Protein AF-V4PEX3-F1 (afdb_monomer_lite)

Radius of gyration: 16.61 Å; chains: 1; bounding box: 40×33×47 Å

pLDDT: mean 92.43, std 9.51, range [4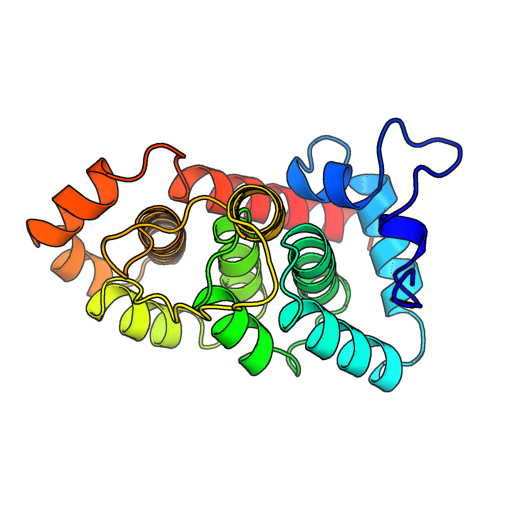1.88, 98.81]

Foldseek 3Di:
DPDDLPPLPQQQDQDPPHPDRLLVCLQVLPNNLVSLVSLLVRLPPDVVSLLVSLLVQLVDQAQSSPSSSLLSCLLNLNLVNLVSLLVSLLAQHPVNLSSLLSCLRRPPCSLVSLVVCLVVQSFHDPPPPVPDDPVRNCNGRNDDDPVRHDLLNSLSSLLSCVVVVPVCSVVSVVDPVSVVSVVPNPPNSNVSNVVSSVSSVVSSVVSD

Secondary structure (DSSP, 8-state):
-----TTSGGGTS--TT-SS-HHHHHHH-TTTHHHHHHHHHHHTS-HHHHHHHHHHHHTSS-HHHHHHHHHHHHHHT-GGGHHHHHHHHTS--TTHHHHHHHHHHH-TTHHHHHHHHHHTT-B------TTS-HHHHHHHH----TTSB-HHHHHHHHHHHHHTT-TTHHHHHT-HHHHHHHHH-TT-HHHHHHHHHHHHHHHHHHT-

Structure (mmCIF, N/CA/C/O backbone):
data_AF-V4PEX3-F1
#
_entry.id   AF-V4PEX3-F1
#
loop_
_atom_site.group_PDB
_atom_site.id
_atom_site.type_symbol
_atom_site.label_atom_id
_atom_site.label_alt_id
_atom_site.label_comp_id
_atom_site.label_asym_id
_atom_site.label_entity_id
_atom_site.label_seq_id
_atom_site.pdbx_PDB_ins_code
_atom_site.Cartn_x
_atom_site.Cartn_y
_atom_site.Cartn_z
_atom_site.occupancy
_atom_site.B_iso_or_equiv
_atom_site.auth_seq_id
_atom_site.auth_comp_id
_atom_site.auth_asym_id
_atom_site.auth_atom_id
_atom_site.pdbx_PDB_model_num
ATOM 1 N N . MET A 1 1 ? -2.338 13.168 -23.248 1.00 41.88 1 MET A N 1
ATOM 2 C CA . MET A 1 1 ? -0.864 13.085 -23.244 1.00 41.88 1 MET A CA 1
ATOM 3 C C . MET A 1 1 ? -0.507 11.925 -22.341 1.00 41.88 1 MET A C 1
ATOM 5 O O . MET A 1 1 ? -1.100 11.848 -21.274 1.00 41.88 1 MET A O 1
ATOM 9 N N . ALA A 1 2 ? 0.332 10.990 -22.787 1.00 54.62 2 ALA A N 1
ATOM 10 C CA . ALA A 1 2 ? 0.896 10.000 -21.873 1.00 54.62 2 ALA A CA 1
ATOM 11 C C . ALA A 1 2 ? 1.802 10.769 -20.904 1.00 54.62 2 ALA A C 1
ATOM 13 O O . ALA A 1 2 ? 2.692 11.486 -21.358 1.00 54.62 2 ALA A O 1
ATOM 14 N N . GLU A 1 3 ? 1.492 10.738 -19.611 1.00 74.88 3 GLU A N 1
ATOM 15 C CA . GLU A 1 3 ? 2.372 11.323 -18.601 1.00 74.88 3 GLU A CA 1
ATOM 16 C C . GLU A 1 3 ? 3.676 10.521 -18.565 1.00 74.88 3 GLU A C 1
ATOM 18 O O . GLU A 1 3 ? 3.656 9.289 -18.610 1.00 74.88 3 GLU A O 1
ATOM 23 N N . ASP A 1 4 ? 4.806 11.225 -18.538 1.00 85.31 4 ASP A N 1
ATOM 24 C CA . ASP A 1 4 ? 6.123 10.604 -18.470 1.00 85.31 4 ASP A CA 1
ATOM 25 C C . ASP A 1 4 ? 6.442 10.232 -17.017 1.00 85.31 4 ASP A C 1
ATOM 27 O O . ASP A 1 4 ? 6.862 11.066 -16.212 1.00 85.31 4 ASP A O 1
ATOM 31 N N . PHE A 1 5 ? 6.220 8.959 -16.687 1.00 90.25 5 PHE A N 1
ATOM 32 C CA . PHE A 1 5 ? 6.578 8.379 -15.393 1.00 90.25 5 PHE A CA 1
ATOM 33 C C . PHE A 1 5 ? 7.985 7.773 -15.382 1.00 90.25 5 PHE A C 1
ATOM 35 O O . PHE A 1 5 ? 8.254 6.912 -14.547 1.00 90.25 5 PHE A O 1
ATOM 42 N N . SER A 1 6 ? 8.888 8.151 -16.296 1.00 92.50 6 SER A N 1
ATOM 43 C CA . SER A 1 6 ? 10.282 7.688 -16.273 1.00 92.50 6 SER A CA 1
ATOM 44 C C . SER A 1 6 ? 10.907 7.894 -14.882 1.00 92.50 6 SER A C 1
ATOM 46 O O . SER A 1 6 ? 10.793 8.993 -14.336 1.00 92.50 6 SER A O 1
ATOM 48 N N . PRO A 1 7 ? 11.547 6.868 -14.279 1.00 95.69 7 PRO A N 1
ATOM 49 C CA . PRO A 1 7 ? 12.011 5.617 -14.901 1.00 95.69 7 PRO A CA 1
ATOM 50 C C . PRO A 1 7 ? 11.011 4.438 -14.886 1.00 95.69 7 PRO A C 1
ATOM 52 O O . PRO A 1 7 ? 11.372 3.321 -15.248 1.00 95.69 7 PRO A O 1
ATOM 55 N N . PHE A 1 8 ? 9.760 4.643 -14.476 1.00 96.94 8 PHE A N 1
ATOM 56 C CA . PHE A 1 8 ? 8.753 3.592 -14.274 1.00 96.94 8 PHE A CA 1
ATOM 57 C C . PHE A 1 8 ? 7.880 3.271 -15.499 1.00 96.94 8 PHE A C 1
ATOM 59 O O . PHE A 1 8 ? 6.986 2.432 -15.388 1.00 96.94 8 PHE A O 1
ATOM 66 N N . GLY A 1 9 ? 8.114 3.905 -16.656 1.00 94.06 9 GLY A N 1
ATOM 67 C CA . GLY A 1 9 ? 7.284 3.754 -17.866 1.00 94.06 9 GLY A CA 1
ATOM 68 C C . GLY A 1 9 ? 7.006 2.293 -18.254 1.00 94.06 9 GLY A C 1
ATOM 69 O O . GLY A 1 9 ? 5.854 1.909 -18.447 1.00 94.06 9 GLY A O 1
ATOM 70 N N . ASP A 1 10 ? 8.043 1.455 -18.208 1.00 93.00 10 ASP A N 1
ATOM 71 C CA . ASP A 1 10 ? 8.024 0.010 -18.487 1.00 93.00 10 ASP A CA 1
ATOM 72 C C . ASP A 1 10 ? 6.989 -0.800 -17.673 1.00 93.00 10 ASP A C 1
ATOM 74 O O . ASP A 1 10 ? 6.646 -1.929 -18.030 1.00 93.00 10 ASP A O 1
ATOM 78 N N . LEU A 1 11 ? 6.508 -0.277 -16.540 1.00 95.38 11 LEU A N 1
ATOM 79 C CA . LEU A 1 11 ? 5.505 -0.945 -15.700 1.00 95.38 11 LEU A CA 1
ATOM 80 C C . LEU A 1 11 ? 4.072 -0.700 -16.180 1.00 95.38 11 LEU A C 1
ATOM 82 O O . LEU A 1 11 ? 3.162 -1.428 -15.781 1.00 95.38 11 LEU A O 1
ATOM 86 N N . PHE A 1 12 ? 3.864 0.291 -17.044 1.00 94.81 12 PHE A N 1
ATOM 87 C CA . PHE A 1 12 ? 2.559 0.618 -17.617 1.00 94.81 12 PHE A CA 1
ATOM 88 C C . PHE A 1 12 ? 2.318 -0.045 -18.974 1.00 94.81 12 PHE A C 1
ATOM 90 O O . PHE A 1 12 ? 1.185 -0.057 -19.458 1.00 94.81 12 PHE A O 1
ATOM 97 N N . GLU A 1 13 ? 3.353 -0.653 -19.546 1.00 90.94 13 GLU A N 1
ATOM 98 C CA . GLU A 1 13 ? 3.321 -1.312 -20.845 1.00 90.94 13 GLU A CA 1
ATOM 99 C C . GLU A 1 13 ? 3.350 -2.840 -20.715 1.00 90.94 13 GLU A C 1
ATOM 101 O O . GLU A 1 13 ? 3.842 -3.406 -19.734 1.00 90.94 13 GLU A O 1
ATOM 106 N N . THR A 1 14 ? 2.819 -3.523 -21.734 1.00 89.25 14 THR A N 1
ATOM 107 C CA . THR A 1 14 ? 2.993 -4.975 -21.885 1.00 89.25 14 THR A CA 1
ATOM 108 C C . THR A 1 14 ? 4.300 -5.219 -22.628 1.00 89.25 14 THR A C 1
ATOM 110 O O . THR A 1 14 ? 4.371 -5.038 -23.842 1.00 89.25 14 THR A O 1
ATOM 113 N N . LEU A 1 15 ? 5.344 -5.590 -21.891 1.00 85.69 15 LEU A N 1
ATOM 114 C CA . LEU A 1 15 ? 6.665 -5.859 -22.457 1.00 85.69 15 LEU A CA 1
ATOM 115 C C . LEU A 1 15 ? 6.762 -7.289 -23.016 1.00 85.69 15 LEU A C 1
ATOM 117 O O . LEU A 1 15 ? 6.048 -8.178 -22.541 1.00 85.69 15 LEU A O 1
ATOM 121 N N . PRO A 1 16 ? 7.676 -7.557 -23.971 1.00 85.12 16 PRO A N 1
ATOM 122 C CA . PRO A 1 16 ? 7.975 -8.918 -24.403 1.00 85.12 16 PRO A CA 1
ATOM 123 C C . PRO A 1 16 ? 8.284 -9.831 -23.209 1.00 85.12 16 PRO A C 1
ATOM 125 O O . PRO A 1 16 ? 9.147 -9.523 -22.389 1.00 85.12 16 PRO A O 1
ATOM 128 N N . GLY A 1 17 ? 7.570 -10.954 -23.115 1.00 82.50 17 GLY A N 1
ATOM 129 C CA . GLY A 1 17 ? 7.703 -11.908 -22.010 1.00 82.50 17 GLY A CA 1
ATOM 130 C C . GLY A 1 17 ? 6.749 -11.683 -20.832 1.00 82.50 17 GLY A C 1
ATOM 131 O O . GLY A 1 17 ? 6.748 -12.511 -19.926 1.00 82.50 17 GLY A O 1
ATOM 132 N N . ARG A 1 18 ? 5.913 -10.635 -20.851 1.00 84.81 18 ARG A N 1
ATOM 133 C CA . ARG A 1 18 ? 4.807 -10.459 -19.897 1.00 84.81 18 ARG A CA 1
ATOM 134 C C . ARG A 1 18 ? 3.460 -10.767 -20.538 1.00 84.81 18 ARG A C 1
ATOM 136 O O . ARG A 1 18 ? 3.210 -10.384 -21.679 1.00 84.81 18 ARG A O 1
ATOM 143 N N . ALA A 1 19 ? 2.574 -11.413 -19.784 1.00 88.44 19 ALA A N 1
ATOM 144 C CA . ALA A 1 19 ? 1.190 -11.635 -20.209 1.00 88.44 19 ALA A CA 1
ATOM 145 C C . ALA A 1 19 ? 0.317 -10.379 -20.034 1.00 88.44 19 ALA A C 1
ATOM 147 O O . ALA A 1 19 ? -0.673 -10.206 -20.743 1.00 88.44 19 ALA A O 1
ATOM 148 N N . VAL A 1 20 ? 0.683 -9.505 -19.092 1.00 92.69 20 VAL A N 1
ATOM 149 C CA . VAL A 1 20 ? -0.051 -8.290 -18.725 1.00 92.69 20 VAL A CA 1
ATOM 150 C C . VAL A 1 20 ? 0.918 -7.128 -18.463 1.00 92.69 20 VAL A C 1
ATOM 152 O O . VAL A 1 20 ? 2.114 -7.352 -18.273 1.00 92.69 20 VAL A O 1
ATOM 155 N N . PRO A 1 21 ? 0.448 -5.868 -18.431 1.00 94.25 21 PRO A N 1
ATOM 156 C CA . PRO A 1 21 ? 1.259 -4.758 -17.945 1.00 94.25 21 PRO A CA 1
ATOM 157 C C . PRO A 1 21 ? 1.808 -4.997 -16.535 1.00 94.25 21 PRO A C 1
ATOM 159 O O . PRO A 1 21 ? 1.123 -5.568 -15.685 1.00 94.25 21 PRO A O 1
ATOM 162 N N . GLY A 1 22 ? 3.007 -4.480 -16.254 1.00 94.94 22 GLY A N 1
ATOM 163 C CA . GLY A 1 22 ? 3.694 -4.702 -14.975 1.00 94.94 22 GLY A CA 1
ATOM 164 C C . GLY A 1 22 ? 2.877 -4.291 -13.743 1.00 94.94 22 GLY A C 1
ATOM 165 O O . GLY A 1 22 ? 2.914 -4.978 -12.730 1.00 94.94 22 GLY A O 1
ATOM 166 N N . TYR A 1 23 ? 2.074 -3.226 -13.818 1.00 95.75 23 TYR A N 1
ATOM 167 C CA . TYR A 1 23 ? 1.208 -2.824 -12.702 1.00 95.75 23 TYR A CA 1
ATOM 168 C C . TYR A 1 23 ? 0.116 -3.856 -12.360 1.00 95.75 23 TYR A C 1
ATOM 170 O O . TYR A 1 23 ? -0.362 -3.859 -11.230 1.00 95.75 23 TYR A O 1
ATOM 178 N N . LEU A 1 24 ? -0.302 -4.713 -13.303 1.00 95.44 24 LEU A N 1
ATOM 179 C CA . LEU A 1 24 ? -1.244 -5.804 -13.022 1.00 95.44 24 LEU A CA 1
ATOM 180 C C . LEU A 1 24 ? -0.543 -6.995 -12.367 1.00 95.44 24 LEU A C 1
ATOM 182 O O . LEU A 1 24 ? -1.120 -7.593 -11.462 1.00 95.44 24 LEU A O 1
ATOM 186 N N . GLU A 1 25 ? 0.707 -7.279 -12.745 1.00 94.94 25 GLU A N 1
ATOM 187 C CA . GLU A 1 25 ? 1.547 -8.236 -12.009 1.00 94.94 25 GLU A CA 1
ATOM 188 C C . GLU A 1 25 ? 1.737 -7.759 -10.557 1.00 94.94 25 GLU A C 1
ATOM 190 O O . GLU A 1 25 ? 1.605 -8.536 -9.619 1.00 94.94 25 GLU A O 1
ATOM 195 N N . LEU A 1 26 ? 1.953 -6.453 -10.342 1.00 96.19 26 LEU A N 1
ATOM 196 C CA . LEU A 1 26 ? 2.050 -5.862 -8.998 1.00 96.19 26 LEU A CA 1
ATOM 197 C C . LEU A 1 26 ? 0.732 -5.872 -8.217 1.00 96.19 26 LEU A C 1
ATOM 199 O O . LEU A 1 26 ? 0.757 -5.778 -6.992 1.00 96.19 26 LEU A O 1
ATOM 203 N N . LEU A 1 27 ? -0.415 -5.940 -8.896 1.00 96.12 27 LEU A N 1
ATOM 204 C CA . LEU A 1 27 ? -1.717 -5.955 -8.231 1.00 96.12 27 LEU A CA 1
ATOM 205 C C . LEU A 1 27 ? -1.982 -7.307 -7.563 1.00 96.12 27 LEU A C 1
ATOM 207 O O . LEU A 1 27 ? -2.472 -7.326 -6.437 1.00 96.12 27 LEU A O 1
ATOM 211 N N . ASN A 1 28 ? -1.655 -8.398 -8.262 1.00 88.12 28 ASN A N 1
ATOM 212 C CA . ASN A 1 28 ? -1.985 -9.763 -7.849 1.00 88.12 28 ASN A CA 1
ATOM 213 C C . ASN A 1 28 ? -0.778 -10.594 -7.386 1.00 88.12 28 ASN A C 1
ATOM 215 O O . ASN A 1 28 ? -1.007 -11.673 -6.867 1.00 88.12 28 ASN A O 1
ATOM 219 N N . LEU A 1 29 ? 0.457 -10.109 -7.582 1.00 87.69 29 LEU A N 1
ATOM 220 C CA . LEU A 1 29 ? 1.772 -10.602 -7.124 1.00 87.69 29 LEU A CA 1
ATOM 221 C C . LEU A 1 29 ? 2.147 -12.087 -7.304 1.00 87.69 29 LEU A C 1
ATOM 223 O O . LEU A 1 29 ? 3.343 -12.381 -7.290 1.00 87.69 29 LEU A O 1
ATOM 227 N N . HIS A 1 30 ? 1.224 -12.996 -7.609 1.00 76.75 30 HIS A N 1
ATOM 228 C CA . HIS A 1 30 ? 1.492 -14.419 -7.818 1.00 76.75 30 HIS A CA 1
ATOM 229 C C . HIS A 1 30 ? 2.545 -14.703 -8.912 1.00 76.75 30 HIS A C 1
ATOM 231 O O . HIS A 1 30 ? 3.241 -15.715 -8.843 1.00 76.75 30 HIS A O 1
ATOM 237 N N . ASP A 1 31 ? 2.715 -13.806 -9.892 1.00 80.19 31 ASP A N 1
ATOM 238 C CA . ASP A 1 31 ? 3.780 -13.837 -10.909 1.00 80.19 31 ASP A CA 1
ATOM 239 C C . ASP A 1 31 ? 4.629 -12.546 -10.955 1.00 80.19 31 ASP A C 1
ATOM 241 O O . ASP A 1 31 ? 5.384 -12.313 -11.900 1.00 80.19 31 ASP A O 1
ATOM 245 N N . GLY A 1 32 ? 4.589 -11.734 -9.891 1.00 88.81 32 GLY A N 1
ATOM 246 C CA . GLY A 1 32 ? 5.116 -10.362 -9.835 1.00 88.81 32 GLY A CA 1
ATOM 247 C C . GLY A 1 32 ? 6.631 -10.186 -9.987 1.00 88.81 32 GLY A C 1
ATOM 248 O O . GLY A 1 32 ? 7.141 -9.068 -9.874 1.00 88.81 32 GLY A O 1
ATOM 249 N N . ARG A 1 33 ? 7.390 -11.261 -10.229 1.00 92.56 33 ARG A N 1
ATOM 250 C CA . ARG A 1 33 ? 8.860 -11.240 -10.267 1.00 92.56 33 ARG A CA 1
ATOM 251 C C . ARG A 1 33 ? 9.396 -10.295 -11.339 1.00 92.56 33 ARG A C 1
ATOM 253 O O . ARG A 1 33 ? 10.319 -9.528 -11.063 1.00 92.56 33 ARG A O 1
ATOM 260 N N . SER A 1 34 ? 8.843 -10.334 -12.550 1.00 93.19 34 SER A N 1
ATOM 261 C CA . SER A 1 34 ? 9.269 -9.456 -13.645 1.00 93.19 34 SER A CA 1
ATOM 262 C C . SER A 1 34 ? 9.012 -7.990 -13.327 1.00 93.19 34 SER A C 1
ATOM 264 O O . SER A 1 34 ? 9.882 -7.157 -13.587 1.00 93.19 34 SER A O 1
ATOM 266 N N . ALA A 1 35 ? 7.852 -7.647 -12.767 1.00 95.12 35 ALA A N 1
ATOM 267 C CA . ALA A 1 35 ? 7.564 -6.283 -12.344 1.00 95.12 35 ALA A CA 1
ATOM 268 C C . ALA A 1 35 ? 8.490 -5.808 -11.213 1.00 95.12 35 ALA A C 1
ATOM 270 O O . ALA A 1 35 ? 9.010 -4.694 -11.286 1.00 95.12 35 ALA A O 1
ATOM 271 N N . VAL A 1 36 ? 8.789 -6.654 -10.221 1.00 95.94 36 VAL A N 1
ATOM 272 C CA . VAL A 1 36 ? 9.743 -6.322 -9.145 1.00 95.94 36 VAL A CA 1
ATOM 273 C C . VAL A 1 36 ? 11.158 -6.089 -9.689 1.00 95.94 36 VAL A C 1
ATOM 275 O O . VAL A 1 36 ? 11.830 -5.152 -9.261 1.00 95.94 36 VAL A O 1
ATOM 278 N N . LEU A 1 37 ? 11.610 -6.867 -10.677 1.00 95.50 37 LEU A N 1
ATOM 279 C CA . LEU A 1 37 ? 12.895 -6.621 -11.346 1.00 95.50 37 LEU A CA 1
ATOM 280 C C . LEU A 1 37 ? 12.907 -5.287 -12.113 1.00 95.50 37 LEU A C 1
ATOM 282 O O . LEU A 1 37 ? 13.895 -4.554 -12.042 1.00 95.50 37 LEU A O 1
ATOM 286 N N . SER A 1 38 ? 11.811 -4.929 -12.793 1.00 95.62 38 SER A N 1
ATOM 287 C CA . SER A 1 38 ? 11.672 -3.603 -13.414 1.00 95.62 38 SER A CA 1
ATOM 288 C C . SER A 1 38 ? 11.692 -2.478 -12.381 1.00 95.62 38 SER A C 1
ATOM 290 O O . SER A 1 38 ? 12.373 -1.480 -12.604 1.00 95.62 38 SER A O 1
ATOM 292 N N . LEU A 1 39 ? 11.017 -2.645 -11.238 1.00 96.94 39 LEU A N 1
ATOM 293 C CA . LEU A 1 39 ? 11.076 -1.687 -10.131 1.00 96.94 39 LEU A CA 1
ATOM 294 C C . LEU A 1 39 ? 12.505 -1.519 -9.617 1.00 96.94 39 LEU A C 1
ATOM 296 O O . LEU A 1 39 ? 12.950 -0.394 -9.442 1.00 96.94 39 LEU A O 1
ATOM 300 N N . ARG A 1 40 ? 13.259 -2.610 -9.431 1.00 96.44 40 ARG A N 1
ATOM 301 C CA . ARG A 1 40 ? 14.668 -2.543 -9.007 1.00 96.44 40 ARG A CA 1
ATOM 302 C C . ARG A 1 40 ? 15.524 -1.766 -9.994 1.00 96.44 40 ARG A C 1
ATOM 304 O O . ARG A 1 40 ? 16.281 -0.895 -9.581 1.00 96.44 40 ARG A O 1
ATOM 311 N N . LYS A 1 41 ? 15.381 -2.058 -11.289 1.00 96.62 41 LYS A N 1
ATOM 312 C CA . LYS A 1 41 ? 16.088 -1.334 -12.353 1.00 96.62 41 LYS A CA 1
ATOM 313 C C . LYS A 1 41 ? 15.745 0.158 -12.325 1.00 96.62 41 LYS A C 1
ATOM 315 O O . LYS A 1 41 ? 16.650 0.980 -12.406 1.00 96.62 41 LYS A O 1
ATOM 320 N N . ALA A 1 42 ? 14.465 0.496 -12.174 1.00 96.88 42 ALA A N 1
ATOM 321 C CA . ALA A 1 42 ? 14.004 1.876 -12.069 1.00 96.88 42 ALA A CA 1
ATOM 322 C C . ALA A 1 42 ? 14.552 2.568 -10.807 1.00 96.88 42 ALA A C 1
ATOM 324 O O . ALA A 1 42 ? 15.064 3.676 -10.885 1.00 96.88 42 ALA A O 1
ATOM 325 N N . CYS A 1 43 ? 14.533 1.901 -9.652 1.00 96.94 43 CYS A N 1
ATOM 326 C CA . CYS A 1 43 ? 15.056 2.439 -8.395 1.00 96.94 43 CYS A CA 1
ATOM 327 C C . CYS A 1 43 ? 16.592 2.536 -8.349 1.00 96.94 43 CYS A C 1
ATOM 329 O O . CYS A 1 43 ? 17.115 3.235 -7.487 1.00 96.94 43 CYS A O 1
ATOM 331 N N . ALA A 1 44 ? 17.312 1.855 -9.246 1.00 96.06 44 ALA A N 1
ATOM 332 C CA . ALA A 1 44 ? 18.770 1.926 -9.356 1.00 96.06 44 ALA A CA 1
ATOM 333 C C . ALA A 1 44 ? 19.271 3.162 -10.127 1.00 96.06 44 ALA A C 1
ATOM 335 O O . ALA A 1 44 ? 20.482 3.354 -10.246 1.00 96.06 44 ALA A O 1
ATOM 336 N N . THR A 1 45 ? 18.371 3.988 -10.674 1.00 94.81 45 THR A N 1
ATOM 337 C CA . THR A 1 45 ? 18.741 5.279 -11.270 1.00 94.81 45 THR A CA 1
ATOM 338 C C . THR A 1 45 ? 19.044 6.325 -10.187 1.00 94.81 45 THR A C 1
ATOM 340 O O . THR A 1 45 ? 19.212 6.003 -9.013 1.00 94.81 45 THR A O 1
ATOM 343 N N . ASP A 1 46 ? 19.104 7.604 -10.563 1.00 96.44 46 ASP A N 1
ATOM 344 C CA . ASP A 1 46 ? 19.297 8.693 -9.607 1.00 96.44 46 ASP A CA 1
ATOM 345 C C . ASP A 1 46 ? 18.182 8.726 -8.542 1.00 96.44 46 ASP A C 1
ATOM 347 O O . ASP A 1 46 ? 16.992 8.773 -8.866 1.00 96.44 46 ASP A O 1
ATOM 351 N N . ARG A 1 47 ? 18.572 8.706 -7.259 1.00 96.69 47 ARG A N 1
ATOM 352 C CA . ARG A 1 47 ? 17.625 8.639 -6.135 1.00 96.69 47 ARG A CA 1
ATOM 353 C C . ARG A 1 47 ? 16.709 9.859 -6.079 1.00 96.69 47 ARG A C 1
ATOM 355 O O . ARG A 1 47 ? 15.530 9.708 -5.773 1.00 96.69 47 ARG A O 1
ATOM 362 N N . GLN A 1 48 ? 17.221 11.052 -6.377 1.00 96.88 48 GLN A N 1
ATOM 363 C CA . GLN A 1 48 ? 16.421 12.273 -6.323 1.00 96.88 48 GLN A CA 1
ATOM 364 C C . GLN A 1 48 ? 15.349 12.268 -7.417 1.00 96.88 48 GLN A C 1
ATOM 366 O O . GLN A 1 48 ? 14.200 12.626 -7.149 1.00 96.88 48 GLN A O 1
ATOM 371 N N . VAL A 1 49 ? 15.699 11.807 -8.622 1.00 96.25 49 VAL A N 1
ATOM 372 C CA . VAL A 1 49 ? 14.744 11.605 -9.723 1.00 96.25 49 VAL A CA 1
ATOM 373 C C . VAL A 1 49 ? 13.672 10.586 -9.331 1.00 96.25 49 VAL A C 1
ATOM 375 O O . VAL A 1 49 ? 12.481 10.870 -9.460 1.00 96.25 49 VAL A O 1
ATOM 378 N N . VAL A 1 50 ? 14.078 9.432 -8.794 1.00 97.75 50 VAL A N 1
ATOM 379 C CA . VAL A 1 50 ? 13.164 8.363 -8.357 1.00 97.75 50 VAL A CA 1
ATOM 380 C C . VAL A 1 50 ? 12.182 8.869 -7.302 1.00 97.75 50 VAL A C 1
ATOM 382 O O . VAL A 1 50 ? 10.973 8.725 -7.475 1.00 97.75 50 VAL A O 1
ATOM 385 N N . SER A 1 51 ? 12.674 9.503 -6.237 1.00 97.75 51 SER A N 1
ATOM 386 C CA . SER A 1 51 ? 11.826 9.999 -5.150 1.00 97.75 51 SER A CA 1
ATOM 387 C C . SER A 1 51 ? 10.901 11.122 -5.622 1.00 97.75 51 SER A C 1
ATOM 389 O O . SER A 1 51 ? 9.726 11.138 -5.266 1.00 97.75 51 SER A O 1
ATOM 391 N N . SER A 1 52 ? 11.377 12.028 -6.484 1.00 97.06 52 SER A N 1
ATOM 392 C CA . SER A 1 52 ? 10.523 13.051 -7.106 1.00 97.06 52 SER A CA 1
ATOM 393 C C . SER A 1 52 ? 9.360 12.430 -7.886 1.00 97.06 52 SER A C 1
ATOM 395 O O . SER A 1 52 ? 8.223 12.888 -7.767 1.00 97.06 52 SER A O 1
ATOM 397 N N . GLN A 1 53 ? 9.625 11.375 -8.657 1.00 97.56 53 GLN A N 1
ATOM 398 C CA . GLN A 1 53 ? 8.594 10.700 -9.442 1.00 97.56 53 GLN A CA 1
ATOM 399 C C . GLN A 1 53 ? 7.622 9.905 -8.577 1.00 97.56 53 GLN A C 1
ATOM 401 O O . GLN A 1 53 ? 6.414 9.989 -8.779 1.00 97.56 53 GLN A O 1
ATOM 406 N N . VAL A 1 54 ? 8.111 9.201 -7.555 1.00 98.38 54 VAL A N 1
ATOM 407 C CA . VAL A 1 54 ? 7.250 8.478 -6.607 1.00 98.38 54 VAL A CA 1
ATOM 408 C C . VAL A 1 54 ? 6.274 9.428 -5.909 1.00 98.38 54 VAL A C 1
ATOM 410 O O . VAL A 1 54 ? 5.084 9.119 -5.845 1.00 98.38 54 VAL A O 1
ATOM 413 N N . ARG A 1 55 ? 6.720 10.616 -5.476 1.00 98.38 55 ARG A N 1
ATOM 414 C CA . ARG A 1 55 ? 5.831 11.645 -4.902 1.00 98.38 55 ARG A CA 1
ATOM 415 C C . ARG A 1 55 ? 4.747 12.091 -5.882 1.00 98.38 55 ARG A C 1
ATOM 417 O O . ARG A 1 55 ? 3.568 12.115 -5.527 1.00 98.38 55 ARG A O 1
ATOM 424 N N . ALA A 1 56 ? 5.127 12.397 -7.124 1.00 97.00 56 ALA A N 1
ATOM 425 C CA . ALA A 1 56 ? 4.178 12.790 -8.166 1.00 97.00 56 ALA A CA 1
ATOM 426 C C . ALA A 1 56 ? 3.141 11.684 -8.433 1.00 97.00 56 ALA A C 1
ATOM 428 O O . ALA A 1 56 ? 1.937 11.941 -8.491 1.00 97.00 56 ALA A O 1
ATOM 429 N N . MET A 1 57 ? 3.600 10.435 -8.513 1.00 97.62 57 MET A N 1
ATOM 430 C CA . MET A 1 57 ? 2.763 9.264 -8.750 1.00 97.62 57 MET A CA 1
ATOM 431 C C . MET A 1 57 ? 1.804 8.958 -7.588 1.00 97.62 57 MET A C 1
ATOM 433 O O . MET A 1 57 ? 0.658 8.577 -7.831 1.00 97.62 57 MET A O 1
ATOM 437 N N . LEU A 1 58 ? 2.218 9.160 -6.332 1.00 97.88 58 LEU A N 1
ATOM 438 C CA . LEU A 1 58 ? 1.340 9.037 -5.158 1.00 97.88 58 LEU A CA 1
ATOM 439 C C . LEU A 1 58 ? 0.237 10.107 -5.149 1.00 97.88 58 LEU A C 1
ATOM 441 O O . LEU A 1 58 ? -0.899 9.826 -4.758 1.00 97.88 58 LEU A O 1
ATOM 445 N N . GLY A 1 59 ? 0.539 11.308 -5.650 1.00 95.06 59 GLY A N 1
ATOM 446 C CA . GLY A 1 59 ? -0.436 12.384 -5.844 1.00 95.06 59 GLY A CA 1
ATOM 447 C C . GLY A 1 59 ? -1.405 12.164 -7.014 1.00 95.06 59 GLY A C 1
ATOM 448 O O . GLY A 1 59 ? -2.407 12.873 -7.121 1.00 95.06 59 GLY A O 1
ATOM 449 N N . HIS A 1 60 ? -1.146 11.186 -7.884 1.00 94.19 60 HIS A N 1
ATOM 450 C CA . HIS A 1 60 ? -1.911 10.983 -9.110 1.00 94.19 60 HIS A CA 1
ATOM 451 C C . HIS A 1 60 ? -3.289 10.332 -8.862 1.00 94.19 60 HIS A C 1
ATOM 453 O O . HIS A 1 60 ? -3.465 9.469 -8.004 1.00 94.19 60 HIS A O 1
ATOM 459 N N . VAL A 1 61 ? -4.309 10.704 -9.644 1.00 90.94 61 VAL A N 1
ATOM 460 C CA . VAL A 1 61 ? -5.696 10.232 -9.432 1.00 90.94 61 VAL A CA 1
ATOM 461 C C . VAL A 1 61 ? -5.896 8.741 -9.747 1.00 90.94 61 VAL A C 1
ATOM 463 O O . VAL A 1 61 ? -6.737 8.084 -9.141 1.00 90.94 61 VAL A O 1
ATOM 466 N N . ASN A 1 62 ? -5.122 8.198 -10.688 1.00 92.00 62 ASN A N 1
ATOM 467 C CA . ASN A 1 62 ? -5.213 6.809 -11.145 1.00 92.00 62 ASN A CA 1
ATOM 468 C C . ASN A 1 62 ? -4.517 5.845 -10.174 1.00 92.00 62 ASN A C 1
ATOM 470 O O . ASN A 1 62 ? -3.297 5.896 -10.018 1.00 92.00 62 ASN A O 1
ATOM 474 N N . TRP A 1 63 ? -5.281 4.913 -9.603 1.00 95.12 63 TRP A N 1
ATOM 475 C CA . TRP A 1 63 ? -4.781 3.891 -8.677 1.00 95.12 63 TRP A CA 1
ATOM 476 C C . TRP A 1 63 ? -3.612 3.060 -9.226 1.00 95.12 63 TRP A C 1
ATOM 478 O O . TRP A 1 63 ? -2.744 2.660 -8.459 1.00 95.12 63 TRP A O 1
ATOM 488 N N . ARG A 1 64 ? -3.542 2.830 -10.546 1.00 96.06 64 ARG A N 1
ATOM 489 C CA . ARG A 1 64 ? -2.455 2.050 -11.175 1.00 96.06 64 ARG A CA 1
ATOM 490 C C . ARG A 1 64 ? -1.099 2.709 -10.951 1.00 96.06 64 ARG A C 1
ATOM 492 O O . ARG A 1 64 ? -0.114 2.041 -10.663 1.00 96.06 64 ARG A O 1
ATOM 499 N N . VAL A 1 65 ? -1.079 4.036 -11.057 1.00 97.25 65 VAL A N 1
ATOM 500 C CA . VAL A 1 65 ? 0.111 4.871 -10.872 1.00 97.25 65 VAL A CA 1
ATOM 501 C C . VAL A 1 65 ? 0.536 4.844 -9.400 1.00 97.25 65 VAL A C 1
ATOM 503 O O . VAL A 1 65 ? 1.699 4.586 -9.096 1.00 97.25 65 VAL A O 1
ATOM 506 N N . LYS A 1 66 ? -0.428 4.974 -8.479 1.00 97.62 66 LYS A N 1
ATOM 507 C CA . LYS A 1 66 ? -0.197 4.849 -7.030 1.00 97.62 66 LYS A CA 1
ATOM 508 C C . LYS A 1 66 ? 0.334 3.474 -6.622 1.00 97.62 66 LYS A C 1
ATOM 510 O O . LYS A 1 66 ? 1.230 3.402 -5.790 1.00 97.62 66 LYS A O 1
ATOM 515 N N . LEU A 1 67 ? -0.185 2.391 -7.206 1.00 98.31 67 LEU A N 1
ATOM 516 C CA . LEU A 1 67 ? 0.274 1.026 -6.932 1.00 98.31 67 LEU A CA 1
ATOM 517 C C . LEU A 1 67 ? 1.750 0.838 -7.309 1.00 98.31 67 LEU A C 1
ATOM 519 O O . LEU A 1 67 ? 2.521 0.278 -6.528 1.00 98.31 67 LEU A O 1
ATOM 523 N N . VAL A 1 68 ? 2.154 1.334 -8.482 1.00 98.44 68 VAL A N 1
ATOM 524 C CA . VAL A 1 68 ? 3.560 1.300 -8.905 1.00 98.44 68 VAL A CA 1
ATOM 525 C C . VAL A 1 68 ? 4.432 2.098 -7.934 1.00 98.44 68 VAL A C 1
ATOM 527 O O . VAL A 1 68 ? 5.462 1.590 -7.496 1.00 98.44 68 VAL A O 1
ATOM 530 N N . ALA A 1 69 ? 4.000 3.297 -7.532 1.00 98.56 69 ALA A N 1
ATOM 531 C CA . ALA A 1 69 ? 4.737 4.131 -6.582 1.00 98.56 69 ALA A CA 1
ATOM 532 C C . ALA A 1 69 ? 4.902 3.450 -5.213 1.00 98.56 69 ALA A C 1
ATOM 534 O O . ALA A 1 69 ? 6.008 3.377 -4.684 1.00 98.56 69 ALA A O 1
ATOM 535 N N . ALA A 1 70 ? 3.821 2.883 -4.674 1.00 98.62 70 ALA A N 1
ATOM 536 C CA . ALA A 1 70 ? 3.821 2.171 -3.399 1.00 98.62 70 ALA A CA 1
ATOM 537 C C . ALA A 1 70 ? 4.739 0.932 -3.426 1.00 98.62 70 ALA A C 1
ATOM 539 O O . ALA A 1 70 ? 5.466 0.659 -2.469 1.00 98.62 70 ALA A O 1
ATOM 540 N N . SER A 1 71 ? 4.768 0.218 -4.554 1.00 98.62 71 SER A N 1
ATOM 541 C CA . SER A 1 71 ? 5.681 -0.912 -4.765 1.00 98.62 71 SER A CA 1
ATOM 542 C C . SER A 1 71 ? 7.140 -0.448 -4.875 1.00 98.62 71 SER A C 1
ATOM 544 O O . SER A 1 71 ? 8.037 -1.064 -4.296 1.00 98.62 71 SER A O 1
ATOM 546 N N . ALA A 1 72 ? 7.391 0.672 -5.564 1.00 98.44 72 ALA A N 1
ATOM 547 C CA . ALA A 1 72 ? 8.714 1.284 -5.669 1.00 98.44 72 ALA A CA 1
ATOM 548 C C . ALA A 1 72 ? 9.253 1.737 -4.306 1.00 98.44 72 ALA A C 1
ATOM 550 O O . ALA A 1 72 ? 10.435 1.541 -4.034 1.00 98.44 72 ALA A O 1
ATOM 551 N N . MET A 1 73 ? 8.404 2.273 -3.419 1.00 98.69 73 MET A N 1
ATOM 552 C CA . MET A 1 73 ? 8.812 2.629 -2.055 1.00 98.69 73 MET A CA 1
ATOM 553 C C . MET A 1 73 ? 9.363 1.428 -1.284 1.00 98.69 73 MET A C 1
ATOM 555 O O . MET A 1 73 ? 10.400 1.550 -0.633 1.00 98.69 73 MET A O 1
ATOM 559 N N . ILE A 1 74 ? 8.717 0.262 -1.400 1.00 98.38 74 ILE A N 1
ATOM 560 C CA . ILE A 1 74 ? 9.174 -0.979 -0.760 1.00 98.38 74 ILE A CA 1
ATOM 561 C C . ILE A 1 74 ? 10.492 -1.450 -1.378 1.00 98.38 74 ILE A C 1
ATOM 563 O O . ILE A 1 74 ? 11.438 -1.766 -0.651 1.00 98.38 74 ILE A O 1
ATOM 567 N N . VAL A 1 75 ? 10.568 -1.517 -2.709 1.00 97.75 75 VAL A N 1
ATOM 568 C CA . VAL A 1 75 ? 11.738 -2.046 -3.429 1.00 97.75 75 VAL A CA 1
ATOM 569 C C . VAL A 1 75 ? 12.961 -1.136 -3.271 1.00 97.75 75 VAL A C 1
ATOM 571 O O . VAL A 1 75 ? 14.052 -1.631 -2.995 1.00 97.75 75 VAL A O 1
ATOM 574 N N . GLY A 1 76 ? 12.781 0.179 -3.401 1.00 97.12 76 GLY A N 1
ATOM 575 C CA . GLY A 1 76 ? 13.836 1.194 -3.325 1.00 97.12 76 GLY A CA 1
ATOM 576 C C . GLY A 1 76 ? 14.119 1.742 -1.922 1.00 97.12 76 GLY A C 1
ATOM 577 O O . GLY A 1 76 ? 15.015 2.575 -1.773 1.00 97.12 76 GLY A O 1
ATOM 578 N N . ASN A 1 77 ? 13.374 1.298 -0.902 1.00 96.62 77 ASN A N 1
ATOM 579 C CA . ASN A 1 77 ? 13.456 1.806 0.472 1.00 96.62 77 ASN A CA 1
ATOM 580 C C . ASN A 1 77 ? 13.357 3.347 0.528 1.00 96.62 77 ASN A C 1
ATOM 582 O O . ASN A 1 77 ? 14.276 4.034 0.984 1.00 96.62 77 ASN A O 1
ATOM 586 N N . LEU A 1 78 ? 12.275 3.890 -0.037 1.00 97.19 78 LEU A N 1
ATOM 587 C CA . LEU A 1 78 ? 12.079 5.333 -0.244 1.00 97.19 78 LEU A CA 1
ATOM 588 C C . LEU A 1 78 ? 11.264 5.954 0.899 1.00 97.19 78 LEU A C 1
ATOM 590 O O . LEU A 1 78 ? 10.108 6.341 0.721 1.00 97.19 78 LEU A O 1
ATOM 594 N N . THR A 1 79 ? 11.855 6.025 2.090 1.00 97.44 79 THR A N 1
ATOM 595 C CA . THR A 1 79 ? 11.195 6.562 3.293 1.00 97.44 79 THR A CA 1
ATOM 596 C C . THR A 1 79 ? 10.982 8.078 3.239 1.00 97.44 79 THR A C 1
ATOM 598 O O . THR A 1 79 ? 10.156 8.619 3.965 1.00 97.44 79 THR A O 1
ATOM 601 N N . GLU A 1 80 ? 11.646 8.790 2.329 1.00 97.62 80 GLU A N 1
ATOM 602 C CA . GLU A 1 80 ? 11.442 10.225 2.119 1.00 97.62 80 GLU A CA 1
ATOM 603 C C . GLU A 1 80 ? 10.109 10.586 1.431 1.00 97.62 80 GLU A C 1
ATOM 605 O O . GLU A 1 80 ? 9.844 11.772 1.233 1.00 97.62 80 GLU A O 1
ATOM 610 N N . CYS A 1 81 ? 9.302 9.597 1.026 1.00 98.38 81 CYS A N 1
ATOM 611 C CA . CYS A 1 81 ? 7.996 9.782 0.367 1.00 98.38 81 CYS A CA 1
ATOM 612 C C . CYS A 1 81 ? 6.804 9.399 1.273 1.00 98.38 81 CYS A C 1
ATOM 614 O O . CYS A 1 81 ? 5.703 9.129 0.787 1.00 98.38 81 CYS A O 1
ATOM 616 N N . LEU A 1 82 ? 7.029 9.274 2.588 1.00 98.62 82 LEU A N 1
ATOM 617 C CA . LEU A 1 82 ? 6.014 8.806 3.539 1.00 98.62 82 LEU A CA 1
ATOM 618 C C . LEU A 1 82 ? 4.815 9.756 3.646 1.00 98.62 82 LEU A C 1
ATOM 620 O O . LEU A 1 82 ? 3.680 9.288 3.729 1.00 98.62 82 LEU A O 1
ATOM 624 N N . ASP A 1 83 ? 5.039 11.069 3.607 1.00 98.31 83 ASP A N 1
ATOM 625 C CA . ASP A 1 83 ? 3.957 12.053 3.711 1.00 98.31 83 ASP A CA 1
ATOM 626 C C . ASP A 1 83 ? 2.983 11.935 2.531 1.00 98.31 83 ASP A C 1
ATOM 628 O O . ASP A 1 83 ? 1.764 11.927 2.719 1.00 98.31 83 ASP A O 1
ATOM 632 N N . GLU A 1 84 ? 3.503 11.750 1.316 1.00 98.50 84 GLU A N 1
ATOM 633 C CA . GLU A 1 84 ? 2.692 11.543 0.118 1.00 98.50 84 GLU A CA 1
ATOM 634 C C . GLU A 1 84 ? 1.955 10.203 0.138 1.00 98.50 84 GLU A C 1
ATOM 636 O O . GLU A 1 84 ? 0.820 10.125 -0.335 1.00 98.50 84 GLU A O 1
ATOM 641 N N . LEU A 1 85 ? 2.556 9.155 0.710 1.00 98.69 85 LEU A N 1
ATOM 642 C CA . LEU A 1 85 ? 1.905 7.853 0.859 1.00 98.69 85 LEU A CA 1
ATOM 643 C C . LEU A 1 85 ? 0.683 7.951 1.774 1.00 98.69 85 LEU A C 1
ATOM 645 O O . LEU A 1 85 ? -0.403 7.487 1.418 1.00 98.69 85 LEU A O 1
ATOM 649 N N . TRP A 1 86 ? 0.836 8.590 2.931 1.00 98.31 86 TRP A N 1
ATOM 650 C CA . TRP A 1 86 ? -0.269 8.796 3.862 1.00 98.31 86 TRP A CA 1
ATOM 651 C C . TRP A 1 86 ? -1.339 9.726 3.291 1.00 98.31 86 TRP A C 1
ATOM 653 O O . TRP A 1 86 ? -2.528 9.432 3.409 1.00 98.31 86 TRP A O 1
ATOM 663 N N . ALA A 1 87 ? -0.941 10.787 2.588 1.00 97.00 87 ALA A N 1
ATOM 664 C CA . ALA A 1 87 ? -1.884 11.643 1.874 1.00 97.00 87 ALA A CA 1
ATOM 665 C C . ALA A 1 87 ? -2.633 10.891 0.755 1.00 97.00 87 ALA A C 1
ATOM 667 O O . ALA A 1 87 ? -3.789 11.205 0.469 1.00 97.00 87 ALA A O 1
ATOM 668 N N . ALA A 1 88 ? -2.000 9.903 0.113 1.00 96.69 88 ALA A N 1
ATOM 669 C CA . ALA A 1 88 ? -2.636 9.055 -0.891 1.00 96.69 88 ALA A CA 1
ATOM 670 C C . ALA A 1 88 ? -3.636 8.062 -0.277 1.00 96.69 88 ALA A C 1
ATOM 672 O O . ALA A 1 88 ? -4.652 7.773 -0.914 1.00 96.69 88 ALA A O 1
ATOM 673 N N . LEU A 1 89 ? -3.366 7.569 0.938 1.00 96.81 89 LEU A N 1
ATOM 674 C CA . LEU A 1 89 ? -4.280 6.723 1.714 1.00 96.81 89 LEU A CA 1
ATOM 675 C C . LEU A 1 89 ? -5.549 7.468 2.131 1.00 96.81 89 LEU A C 1
ATOM 677 O O . LEU A 1 89 ? -6.632 6.895 2.089 1.00 96.81 89 LEU A O 1
ATOM 681 N N . ASP A 1 90 ? -5.439 8.760 2.427 1.00 95.38 90 ASP A N 1
ATOM 682 C CA . ASP A 1 90 ? -6.582 9.600 2.796 1.00 95.38 90 ASP A CA 1
ATOM 683 C C . ASP A 1 90 ? -7.470 9.977 1.584 1.00 95.38 90 ASP A C 1
ATOM 685 O O . ASP A 1 90 ? -8.359 10.821 1.695 1.00 95.38 90 ASP A O 1
ATOM 689 N N . ARG A 1 91 ? -7.257 9.372 0.404 1.00 92.56 91 ARG A N 1
ATOM 690 C CA . ARG A 1 91 ? -8.021 9.626 -0.831 1.00 92.56 91 ARG A CA 1
ATOM 691 C C . ARG A 1 91 ? -8.582 8.338 -1.430 1.00 92.56 91 ARG A C 1
ATOM 693 O O . ARG A 1 91 ? -7.971 7.278 -1.292 1.00 92.56 91 ARG A O 1
ATOM 700 N N . PRO A 1 92 ? -9.700 8.401 -2.182 1.00 91.12 92 PRO A N 1
ATOM 701 C CA . PRO A 1 92 ? -10.260 7.216 -2.827 1.00 91.12 92 PRO A CA 1
ATOM 702 C C . PRO A 1 92 ? -9.245 6.536 -3.755 1.00 91.12 92 PRO A C 1
ATOM 704 O O . PRO A 1 92 ? -8.648 7.173 -4.628 1.00 91.12 92 PRO A O 1
ATOM 707 N N . CYS A 1 93 ? -9.027 5.241 -3.526 1.00 92.06 93 CYS A N 1
ATOM 708 C CA . CYS A 1 93 ? -8.085 4.426 -4.278 1.00 92.06 93 CYS A CA 1
ATOM 709 C C . CYS A 1 93 ? -8.515 2.955 -4.251 1.00 92.06 93 CYS A C 1
ATOM 711 O O . CYS A 1 93 ? -8.718 2.385 -3.178 1.00 92.06 93 CYS A O 1
ATOM 713 N N . TRP A 1 94 ? -8.590 2.310 -5.420 1.00 93.06 94 TRP A N 1
ATOM 714 C CA . TRP A 1 94 ? -8.878 0.871 -5.520 1.00 93.06 94 TRP A CA 1
ATOM 715 C C . TRP A 1 94 ? -7.881 0.006 -4.740 1.00 93.06 94 TRP A C 1
ATOM 717 O O . TRP A 1 94 ? -8.271 -1.019 -4.174 1.00 93.06 94 TRP A O 1
ATOM 727 N N . THR A 1 95 ? -6.619 0.432 -4.702 1.00 96.19 95 THR A N 1
ATOM 728 C CA . THR A 1 95 ? -5.499 -0.297 -4.099 1.00 96.19 95 THR A CA 1
ATOM 729 C C . THR A 1 95 ? -5.124 0.231 -2.716 1.00 96.19 95 THR A C 1
ATOM 731 O O . THR A 1 95 ? -3.969 0.141 -2.308 1.00 96.19 95 THR A O 1
ATOM 734 N N . SER A 1 96 ? -6.077 0.810 -1.974 1.00 97.00 96 SER A N 1
ATOM 735 C CA . SER A 1 96 ? -5.817 1.279 -0.607 1.00 97.00 96 SER A CA 1
ATOM 736 C C . SER A 1 96 ? -5.229 0.202 0.327 1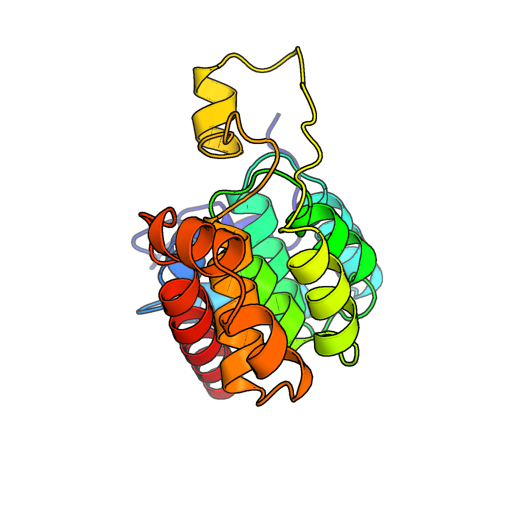.00 97.00 96 SER A C 1
ATOM 738 O O . SER A 1 96 ? -4.365 0.573 1.119 1.00 97.00 96 SER A O 1
ATOM 740 N N . PRO A 1 97 ? -5.575 -1.106 0.230 1.00 98.38 97 PRO A N 1
ATOM 741 C CA . PRO A 1 97 ? -4.894 -2.137 1.018 1.00 98.38 97 PRO A CA 1
ATOM 742 C C . PRO A 1 97 ? -3.399 -2.258 0.712 1.00 98.38 97 PRO A C 1
ATOM 744 O O . PRO A 1 97 ? -2.593 -2.340 1.631 1.00 98.38 97 PRO A O 1
ATOM 747 N N . GLN A 1 98 ? -3.012 -2.206 -0.566 1.00 98.44 98 GLN A N 1
ATOM 748 C CA . GLN A 1 98 ? -1.610 -2.276 -0.984 1.00 98.44 98 GLN A CA 1
ATOM 749 C C . GLN A 1 98 ? -0.823 -1.056 -0.495 1.00 98.44 98 GLN A C 1
ATOM 751 O O . GLN A 1 98 ? 0.292 -1.189 -0.005 1.00 98.44 98 GLN A O 1
ATOM 756 N N . LEU A 1 99 ? -1.421 0.139 -0.553 1.00 98.69 99 LEU A N 1
ATOM 757 C CA . LEU A 1 99 ? -0.805 1.348 0.002 1.00 98.69 99 LEU A CA 1
ATOM 758 C C . LEU A 1 99 ? -0.630 1.236 1.530 1.00 98.69 99 LEU A C 1
ATOM 760 O O . LEU A 1 99 ? 0.398 1.654 2.060 1.00 98.69 99 LEU A O 1
ATOM 764 N N . ALA A 1 100 ? -1.603 0.652 2.238 1.00 98.75 100 ALA A N 1
ATOM 765 C CA . ALA A 1 100 ? -1.524 0.441 3.683 1.00 98.75 100 ALA A CA 1
ATOM 766 C C . ALA A 1 100 ? -0.432 -0.580 4.040 1.00 98.75 100 ALA A C 1
ATOM 768 O O . ALA A 1 100 ? 0.357 -0.344 4.952 1.00 98.75 100 ALA A O 1
ATOM 769 N N . ALA A 1 101 ? -0.330 -1.668 3.273 1.00 98.81 101 ALA A N 1
ATOM 770 C CA . ALA A 1 101 ? 0.743 -2.648 3.397 1.00 98.81 101 ALA A CA 1
ATOM 771 C C . ALA A 1 101 ? 2.124 -2.025 3.134 1.00 98.81 101 ALA A C 1
ATOM 773 O O . ALA A 1 101 ? 3.066 -2.290 3.879 1.00 98.81 101 ALA A O 1
ATOM 774 N N . THR A 1 10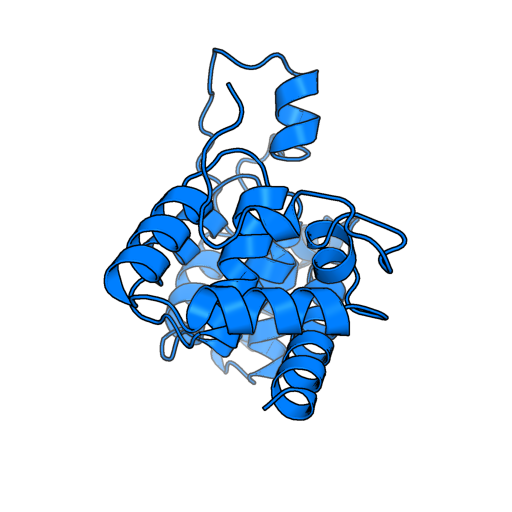2 ? 2.246 -1.142 2.134 1.00 98.81 102 THR A N 1
ATOM 775 C CA . THR A 1 102 ? 3.460 -0.341 1.920 1.00 98.81 102 THR A CA 1
ATOM 776 C C . THR A 1 102 ? 3.801 0.493 3.148 1.00 98.81 102 THR A C 1
ATOM 778 O O . THR A 1 102 ? 4.947 0.449 3.589 1.00 98.81 102 THR A O 1
ATOM 781 N N . ALA A 1 103 ? 2.833 1.205 3.733 1.00 98.81 103 ALA A N 1
ATOM 782 C CA . ALA A 1 103 ? 3.070 2.008 4.932 1.00 98.81 103 ALA A CA 1
ATOM 783 C C . ALA A 1 103 ? 3.562 1.140 6.101 1.00 98.81 103 ALA A C 1
ATOM 785 O O . ALA A 1 103 ? 4.552 1.487 6.736 1.00 98.81 103 ALA A O 1
ATOM 786 N N . ALA A 1 104 ? 2.950 -0.028 6.320 1.00 98.75 104 ALA A N 1
ATOM 787 C CA . ALA A 1 104 ? 3.365 -0.972 7.359 1.00 98.75 104 ALA A CA 1
ATOM 788 C C . ALA A 1 104 ? 4.780 -1.542 7.156 1.00 98.75 104 ALA A C 1
ATOM 790 O O . ALA A 1 104 ? 5.419 -1.953 8.121 1.00 98.75 104 ALA A O 1
ATOM 791 N N . LEU A 1 105 ? 5.270 -1.595 5.912 1.00 98.62 105 LEU A N 1
ATOM 792 C CA . LEU A 1 105 ? 6.606 -2.100 5.586 1.00 98.62 105 LEU A CA 1
ATOM 793 C C . LEU A 1 105 ? 7.703 -1.032 5.641 1.00 98.62 105 LEU A C 1
ATOM 795 O O . LEU A 1 105 ? 8.863 -1.387 5.849 1.00 98.62 105 LEU A O 1
ATOM 799 N N . VAL A 1 106 ? 7.374 0.237 5.385 1.00 98.25 106 VAL A N 1
ATOM 800 C CA . VAL A 1 106 ? 8.379 1.299 5.182 1.00 98.25 106 VAL A CA 1
ATOM 801 C C . VAL A 1 106 ? 8.344 2.410 6.230 1.00 98.25 106 VAL A C 1
ATOM 803 O O . VAL A 1 106 ? 9.323 3.145 6.339 1.00 98.25 106 VAL A O 1
ATOM 806 N N . ASP A 1 107 ? 7.254 2.555 6.987 1.00 98.56 107 ASP A N 1
ATOM 807 C CA . ASP A 1 107 ? 7.107 3.609 7.993 1.00 98.56 107 ASP A CA 1
ATOM 808 C C . ASP A 1 107 ? 7.380 3.073 9.410 1.00 98.56 107 ASP A C 1
ATOM 810 O O . ASP A 1 107 ? 6.596 2.257 9.906 1.00 98.56 107 ASP A O 1
ATOM 814 N N . PRO A 1 108 ? 8.441 3.530 10.101 1.00 98.12 108 PRO A N 1
ATOM 815 C CA . PRO A 1 108 ? 8.666 3.161 11.499 1.00 98.12 108 PRO A CA 1
ATOM 816 C C . PRO A 1 108 ? 7.549 3.651 12.437 1.00 98.12 108 PRO A C 1
ATOM 818 O O . PRO A 1 108 ? 7.301 3.013 13.458 1.00 98.12 108 PRO A O 1
ATOM 821 N N . ASP A 1 109 ? 6.830 4.716 12.067 1.00 98.38 109 ASP A N 1
ATOM 822 C CA . ASP A 1 109 ? 5.741 5.307 12.852 1.00 98.38 109 ASP A CA 1
ATOM 823 C C . ASP A 1 109 ? 4.358 4.795 12.399 1.00 98.38 109 ASP A C 1
ATOM 825 O O . ASP A 1 109 ? 3.325 5.425 12.660 1.00 98.38 109 ASP A O 1
ATOM 829 N N . PHE A 1 110 ? 4.312 3.661 11.683 1.00 98.75 110 PHE A N 1
ATOM 830 C CA . PHE A 1 110 ? 3.076 3.119 11.112 1.00 98.75 110 PHE A CA 1
ATOM 831 C C . PHE A 1 110 ? 1.956 2.985 12.147 1.00 98.75 110 PHE A C 1
ATOM 833 O O . PHE A 1 110 ? 0.836 3.425 11.887 1.00 98.75 110 PHE A O 1
ATOM 840 N N . LEU A 1 111 ? 2.245 2.402 13.317 1.00 98.75 111 LEU A N 1
ATOM 841 C CA . LEU A 1 111 ? 1.229 2.142 14.341 1.00 98.75 111 LEU A CA 1
ATOM 842 C C . LEU A 1 111 ? 0.585 3.433 14.852 1.00 98.75 111 LEU A C 1
ATOM 844 O O . LEU A 1 111 ? -0.638 3.489 14.958 1.00 98.75 111 LEU A O 1
ATOM 848 N N . ASP A 1 112 ? 1.373 4.479 15.093 1.00 98.50 112 ASP A N 1
ATOM 849 C CA . ASP A 1 112 ? 0.859 5.760 15.581 1.00 98.50 112 ASP A CA 1
ATOM 850 C C . ASP A 1 112 ? -0.013 6.445 14.521 1.00 98.50 112 ASP A C 1
ATOM 852 O O . ASP A 1 112 ? -1.119 6.919 14.802 1.00 98.50 112 ASP A O 1
ATOM 856 N N . LYS A 1 113 ? 0.433 6.439 13.261 1.00 98.62 113 LYS A N 1
ATOM 857 C CA . LYS A 1 113 ? -0.314 7.043 12.147 1.00 98.62 113 LYS A CA 1
ATOM 858 C C . LYS A 1 113 ? -1.570 6.251 11.777 1.00 98.62 113 LYS A C 1
ATOM 860 O O . LYS A 1 113 ? -2.576 6.859 11.391 1.00 98.62 113 LYS A O 1
ATOM 865 N N . ALA A 1 114 ? -1.536 4.925 11.901 1.00 98.62 114 ALA A N 1
ATOM 866 C CA . ALA A 1 114 ? -2.695 4.057 11.723 1.00 98.62 114 ALA A CA 1
ATOM 867 C C . ALA A 1 114 ? -3.710 4.261 12.855 1.00 98.62 114 ALA A C 1
ATOM 869 O O . ALA A 1 114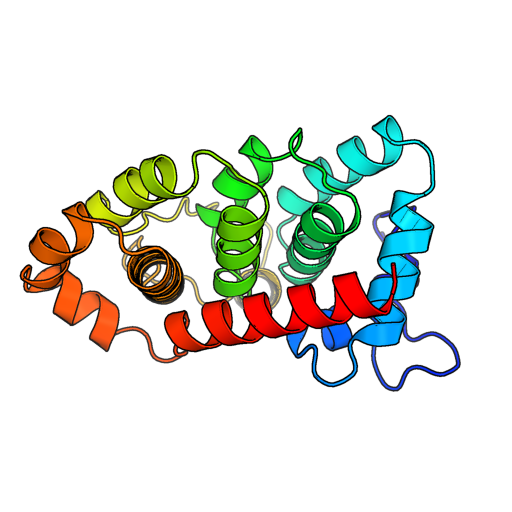 ? -4.899 4.414 12.575 1.00 98.62 114 ALA A O 1
ATOM 870 N N . HIS A 1 115 ? -3.251 4.372 14.105 1.00 98.56 115 HIS A N 1
ATOM 871 C CA . HIS A 1 115 ? -4.099 4.632 15.269 1.00 98.56 115 HIS A CA 1
ATOM 872 C C . HIS A 1 115 ? -4.920 5.919 15.101 1.00 98.56 115 HIS A C 1
ATOM 874 O O . HIS A 1 115 ? -6.136 5.919 15.303 1.00 98.56 115 HIS A O 1
ATOM 880 N N . VAL A 1 116 ? -4.291 7.011 14.649 1.00 98.19 116 VAL A N 1
ATOM 881 C CA . VAL A 1 116 ? -4.987 8.283 14.371 1.00 98.19 116 VAL A CA 1
ATOM 882 C C . VAL A 1 116 ? -6.093 8.110 13.326 1.00 98.19 116 VAL A C 1
ATOM 884 O O . VAL A 1 116 ? -7.186 8.660 13.478 1.00 98.19 116 VAL A O 1
ATOM 887 N N . ARG A 1 117 ? -5.831 7.351 12.257 1.00 97.94 117 ARG A N 1
ATOM 888 C CA . ARG A 1 117 ? -6.795 7.140 11.166 1.00 97.94 117 ARG A CA 1
ATOM 889 C C . ARG A 1 117 ? -7.932 6.221 11.573 1.00 97.94 117 ARG A C 1
ATOM 891 O O . ARG A 1 117 ? -9.083 6.542 11.292 1.00 97.94 117 ARG A O 1
ATOM 898 N N . LEU A 1 118 ? -7.636 5.131 12.270 1.00 98.19 118 LEU A N 1
ATOM 899 C CA . LEU A 1 118 ? -8.635 4.186 12.760 1.00 98.19 118 LEU A CA 1
ATOM 900 C C . LEU A 1 118 ? -9.575 4.830 13.792 1.00 98.19 118 LEU A C 1
ATOM 902 O O . LEU A 1 118 ? -10.790 4.682 13.678 1.00 98.19 118 LEU A O 1
ATOM 906 N N . ASN A 1 119 ? -9.068 5.663 14.707 1.00 97.81 119 ASN A N 1
ATOM 907 C CA . ASN A 1 119 ? -9.925 6.442 15.617 1.00 97.81 119 ASN A CA 1
ATOM 908 C C . ASN A 1 119 ? -10.880 7.393 14.886 1.00 97.81 119 ASN A C 1
ATOM 910 O O . ASN A 1 119 ? -11.979 7.669 15.349 1.00 97.81 119 ASN A O 1
ATOM 914 N N . ARG A 1 120 ? -10.475 7.889 13.715 1.00 96.69 120 ARG A N 1
ATOM 915 C CA . ARG A 1 120 ? -11.299 8.762 12.867 1.00 96.69 120 ARG A CA 1
ATOM 916 C C . ARG A 1 120 ? -12.099 8.000 11.812 1.00 96.69 120 ARG A C 1
ATOM 918 O O . ARG A 1 120 ? -12.677 8.626 10.932 1.00 96.69 120 ARG A O 1
ATOM 925 N N . ARG A 1 121 ? -12.095 6.666 11.863 1.00 96.44 121 ARG A N 1
ATOM 926 C CA . ARG A 1 121 ? -12.756 5.780 10.892 1.00 96.44 121 ARG A CA 1
ATOM 927 C C . ARG A 1 121 ? -12.270 5.944 9.450 1.00 96.44 121 ARG A C 1
ATOM 929 O O . ARG A 1 121 ? -13.020 5.702 8.514 1.00 96.44 121 ARG A O 1
ATOM 936 N N . CYS A 1 122 ? -11.002 6.304 9.259 1.00 95.31 122 CYS A N 1
ATOM 937 C CA . CYS A 1 122 ? -10.373 6.508 7.948 1.00 95.31 122 CYS A CA 1
ATOM 938 C C . CYS A 1 122 ? -11.164 7.499 7.072 1.00 95.31 122 CYS A C 1
ATOM 940 O O . CYS A 1 122 ? -11.753 7.096 6.059 1.00 95.31 122 CYS A O 1
ATOM 942 N N . PRO A 1 123 ? -11.219 8.785 7.473 1.00 93.38 123 PRO A N 1
ATOM 943 C CA . PRO A 1 123 ? -11.952 9.797 6.731 1.00 93.38 123 PRO A CA 1
ATOM 944 C C . PRO A 1 123 ? -11.302 10.003 5.364 1.00 93.38 123 PRO A C 1
ATOM 946 O O . PRO A 1 123 ? -10.080 10.061 5.245 1.00 93.38 123 PRO A O 1
ATOM 949 N N . MET A 1 124 ? -12.129 10.125 4.332 1.00 91.00 124 MET A N 1
ATOM 950 C CA . MET A 1 124 ? -11.682 10.274 2.954 1.00 91.00 124 MET A CA 1
ATOM 951 C C . MET A 1 124 ? -11.795 11.731 2.526 1.00 91.00 124 MET A C 1
ATOM 953 O O . MET A 1 124 ? -12.873 12.330 2.543 1.00 91.00 124 MET A O 1
ATOM 957 N N . VAL A 1 125 ? -10.683 12.290 2.061 1.00 89.00 125 VAL A N 1
ATOM 958 C CA . VAL A 1 125 ? -10.658 13.575 1.372 1.00 89.00 125 VAL A CA 1
ATOM 959 C C . VAL A 1 125 ? -11.278 13.366 -0.006 1.00 89.00 125 VAL A C 1
ATOM 961 O O . VAL A 1 125 ? -10.666 12.834 -0.935 1.00 89.00 125 VAL A O 1
ATOM 964 N N . SER A 1 126 ? -12.546 13.752 -0.131 1.00 73.56 126 SER A N 1
ATOM 965 C CA . SER A 1 126 ? -13.234 13.759 -1.415 1.00 73.56 126 SER A CA 1
ATOM 966 C C . SER A 1 126 ? -12.732 14.933 -2.251 1.00 73.56 126 SER A C 1
ATOM 968 O O . SER A 1 126 ? -13.338 16.007 -2.254 1.00 73.56 126 SER A O 1
ATOM 970 N N . ASP A 1 127 ? -11.696 14.700 -3.049 1.00 65.88 127 ASP A N 1
ATOM 971 C CA . ASP A 1 127 ? -11.404 15.563 -4.187 1.00 65.88 127 ASP A CA 1
ATOM 972 C C . ASP A 1 127 ? -12.551 15.401 -5.191 1.00 65.88 127 ASP A C 1
ATOM 974 O O . ASP A 1 127 ? -12.559 14.498 -6.033 1.00 65.88 127 ASP A O 1
ATOM 978 N N . ARG A 1 128 ? -13.569 16.266 -5.101 1.00 61.34 128 ARG A N 1
ATOM 979 C CA . ARG A 1 128 ? -14.534 16.440 -6.189 1.00 61.34 128 ARG A CA 1
ATOM 980 C C . ARG A 1 128 ? -13.765 17.041 -7.355 1.00 61.34 128 ARG A C 1
ATOM 982 O O . ARG A 1 128 ? -13.823 18.243 -7.552 1.00 61.34 128 ARG A O 1
ATOM 989 N N . ASN A 1 129 ? -13.018 16.233 -8.103 1.00 63.19 129 ASN A N 1
ATOM 990 C CA . ASN A 1 129 ? -12.401 16.692 -9.333 1.00 63.19 129 ASN A CA 1
ATOM 991 C C . ASN A 1 129 ? -13.537 16.887 -10.354 1.00 63.19 129 ASN A C 1
ATOM 993 O O . ASN A 1 129 ? -14.068 15.891 -10.861 1.00 63.19 129 ASN A O 1
ATOM 997 N N . PRO A 1 130 ? -13.959 18.136 -10.634 1.00 61.56 130 PRO A N 1
ATOM 998 C CA . PRO A 1 130 ? -15.147 18.390 -11.444 1.00 61.56 130 PRO A CA 1
ATOM 999 C C . PRO A 1 130 ? -14.914 18.034 -12.918 1.00 61.56 130 PRO A C 1
ATOM 1001 O O . PRO A 1 130 ? -15.860 17.995 -13.696 1.00 61.56 130 PRO A O 1
ATOM 1004 N N . THR A 1 131 ? -13.662 17.760 -13.302 1.00 76.75 131 THR A N 1
ATOM 1005 C CA . THR A 1 131 ? -13.265 17.501 -14.688 1.00 76.75 131 THR A CA 1
ATOM 1006 C C . THR A 1 131 ? -13.488 16.054 -15.135 1.00 76.75 131 THR A C 1
ATOM 1008 O O . THR A 1 131 ? -13.583 15.802 -16.333 1.00 76.75 131 THR A O 1
ATOM 1011 N N . LEU A 1 132 ? -13.615 15.096 -14.206 1.00 77.81 132 LEU A N 1
ATOM 1012 C CA . LEU A 1 132 ? -13.837 13.686 -14.541 1.00 77.81 132 LEU A CA 1
ATOM 1013 C C . LEU A 1 132 ? -15.323 13.318 -14.479 1.00 77.81 132 LEU A C 1
ATOM 1015 O O . LEU A 1 132 ? -15.996 13.548 -13.465 1.00 77.81 132 LEU A O 1
ATOM 1019 N N . SER A 1 133 ? -15.806 12.652 -15.534 1.00 84.06 133 SER A N 1
ATOM 1020 C CA . SER A 1 133 ? -17.124 12.008 -15.540 1.00 84.06 133 SER A CA 1
ATOM 1021 C C . SER A 1 133 ? -17.226 10.957 -14.429 1.00 84.06 133 SER A C 1
ATOM 1023 O O . SER A 1 133 ? -16.215 10.438 -13.952 1.00 84.06 133 SER A O 1
ATOM 1025 N N . ALA A 1 134 ? -18.449 10.606 -14.019 1.00 80.69 134 ALA A N 1
ATOM 1026 C CA . ALA A 1 134 ? -18.666 9.601 -12.975 1.00 80.69 134 ALA A CA 1
ATOM 1027 C C . ALA A 1 134 ? -18.001 8.251 -13.313 1.00 80.69 134 ALA A C 1
ATOM 1029 O O . ALA A 1 134 ? -17.361 7.650 -12.453 1.00 80.69 134 ALA A O 1
ATOM 1030 N N . ILE A 1 135 ? -18.077 7.822 -14.579 1.00 82.69 135 ILE A N 1
ATOM 1031 C CA . ILE A 1 135 ? -17.443 6.586 -15.062 1.00 82.69 135 ILE A CA 1
ATOM 1032 C C . ILE A 1 135 ? -15.918 6.696 -14.989 1.00 82.69 135 ILE A C 1
ATOM 1034 O O . ILE A 1 135 ? -15.269 5.823 -14.416 1.00 82.69 135 ILE A O 1
ATOM 1038 N N . ALA A 1 136 ? -15.334 7.775 -15.521 1.00 82.94 136 ALA A N 1
ATOM 1039 C CA . ALA A 1 136 ? -13.883 7.962 -15.501 1.00 82.94 136 ALA A CA 1
ATOM 1040 C C . ALA A 1 136 ? -13.341 8.007 -14.064 1.00 82.94 136 ALA A C 1
ATOM 1042 O O . ALA A 1 136 ? -12.310 7.409 -13.761 1.00 82.94 136 ALA A O 1
ATOM 1043 N N . ARG A 1 137 ? -14.082 8.652 -13.157 1.00 79.50 137 ARG A N 1
ATOM 1044 C CA . ARG A 1 137 ? -13.767 8.702 -11.729 1.00 79.50 137 ARG A CA 1
ATOM 1045 C C . ARG A 1 137 ? -13.821 7.321 -11.086 1.00 79.50 137 ARG A C 1
ATOM 1047 O O . ARG A 1 137 ? -12.878 6.948 -10.401 1.00 79.50 137 ARG A O 1
ATOM 1054 N N . HIS A 1 138 ? -14.870 6.546 -11.349 1.00 81.75 138 HIS A N 1
ATOM 1055 C CA . HIS A 1 138 ? -14.998 5.183 -10.833 1.00 81.75 138 HIS A CA 1
ATOM 1056 C C . HIS A 1 138 ? -13.845 4.277 -11.305 1.00 81.75 138 HIS A C 1
ATOM 1058 O O . HIS A 1 138 ? -13.250 3.550 -10.511 1.00 81.75 138 HIS A O 1
ATOM 1064 N N . VAL A 1 139 ? -13.466 4.370 -12.583 1.00 83.88 139 VAL A N 1
ATOM 1065 C CA . VAL A 1 139 ? -12.351 3.596 -13.155 1.00 83.88 139 VAL A CA 1
ATOM 1066 C C . VAL A 1 139 ? -10.997 3.999 -12.555 1.00 83.88 139 VAL A C 1
ATOM 1068 O O . VAL A 1 139 ? -10.139 3.139 -12.334 1.00 83.88 139 VAL A O 1
ATOM 1071 N N . ALA A 1 140 ? -10.786 5.294 -12.305 1.00 80.62 140 ALA A N 1
ATOM 1072 C CA . ALA A 1 140 ? -9.509 5.825 -11.831 1.00 80.62 140 ALA A CA 1
ATOM 1073 C C . ALA A 1 140 ? -9.330 5.751 -10.306 1.00 80.62 140 ALA A C 1
ATOM 1075 O O . ALA A 1 140 ? -8.228 5.463 -9.845 1.00 80.62 140 ALA A O 1
ATOM 1076 N N . MET A 1 141 ? -10.390 5.993 -9.533 1.00 79.75 141 MET A N 1
ATOM 1077 C CA . MET A 1 141 ? -10.336 6.177 -8.075 1.00 79.75 141 MET A CA 1
ATOM 1078 C C . MET A 1 141 ? -11.042 5.063 -7.295 1.00 79.75 141 MET A C 1
ATOM 1080 O O . MET A 1 141 ? -10.764 4.867 -6.117 1.00 79.75 141 MET A O 1
ATOM 1084 N N . GLY A 1 142 ? -11.940 4.324 -7.946 1.00 73.56 142 GLY A N 1
ATOM 1085 C CA . GLY A 1 142 ? -12.797 3.335 -7.300 1.00 73.56 142 GLY A CA 1
ATOM 1086 C C . GLY A 1 142 ? -14.128 3.866 -6.818 1.00 73.56 142 GLY A C 1
ATOM 1087 O O . GLY A 1 142 ? -14.477 5.019 -7.092 1.00 73.56 142 GLY A O 1
ATOM 1088 N N . PRO A 1 143 ? -14.939 2.996 -6.194 1.00 66.81 143 PRO A N 1
ATOM 1089 C CA . PRO A 1 143 ? -16.212 3.405 -5.637 1.00 66.81 143 PRO A CA 1
ATOM 1090 C C . PRO A 1 143 ? -15.930 4.443 -4.553 1.00 66.81 143 PRO A C 1
ATOM 1092 O O . PRO A 1 143 ? -15.281 4.153 -3.550 1.00 66.81 143 PRO A O 1
ATOM 1095 N N . ALA A 1 144 ? -16.398 5.670 -4.770 1.00 63.56 144 ALA A N 1
ATOM 1096 C CA . ALA A 1 144 ? -16.517 6.611 -3.674 1.00 63.56 144 ALA A CA 1
ATOM 1097 C C . ALA A 1 144 ? -17.572 6.040 -2.722 1.00 63.56 144 ALA A C 1
ATOM 1099 O O . ALA A 1 144 ? -18.670 5.700 -3.162 1.00 63.56 144 ALA A O 1
ATOM 1100 N N . SER A 1 145 ? -17.237 5.880 -1.443 1.00 63.12 145 SER A N 1
ATOM 1101 C CA . SER A 1 145 ? -18.274 5.666 -0.444 1.00 63.12 145 SER A CA 1
ATOM 1102 C C . SER A 1 145 ? -18.967 7.006 -0.203 1.00 63.12 145 SER A C 1
ATOM 1104 O O . SER A 1 145 ? -18.316 8.030 0.016 1.00 63.12 145 SER A O 1
ATOM 1106 N N . ASP A 1 146 ? -20.296 7.010 -0.217 1.00 63.03 146 ASP A N 1
ATOM 1107 C CA . ASP A 1 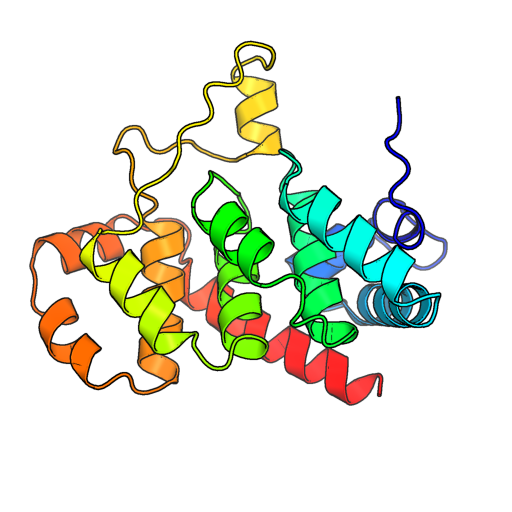146 ? -21.073 8.212 0.117 1.00 63.03 146 ASP A CA 1
ATOM 1108 C C . ASP A 1 146 ? -20.929 8.595 1.604 1.00 63.03 146 ASP A C 1
ATOM 1110 O O . ASP A 1 146 ? -21.252 9.709 2.005 1.00 63.03 146 ASP A O 1
ATOM 1114 N N . ALA A 1 147 ? -20.397 7.682 2.425 1.00 68.00 147 ALA A N 1
ATOM 1115 C CA . ALA A 1 147 ? -20.254 7.816 3.872 1.00 68.00 147 ALA A CA 1
ATOM 1116 C C . ALA A 1 147 ? -19.033 8.641 4.326 1.00 68.00 147 ALA A C 1
ATOM 1118 O O . ALA A 1 147 ? -18.823 8.791 5.528 1.00 68.00 147 ALA A O 1
ATOM 1119 N N . GLY A 1 148 ? -18.196 9.128 3.400 1.00 81.06 148 GLY A N 1
ATOM 1120 C CA . GLY A 1 148 ? -17.002 9.921 3.731 1.00 81.06 148 GLY A CA 1
ATOM 1121 C C . GLY A 1 148 ? -15.874 9.141 4.421 1.00 81.06 148 GLY A C 1
ATOM 1122 O O . GLY A 1 148 ? -14.875 9.742 4.802 1.00 81.06 148 GLY A O 1
ATOM 1123 N N . HIS A 1 149 ? -16.005 7.818 4.548 1.00 86.00 149 HIS A N 1
ATOM 1124 C CA . HIS A 1 149 ? -15.054 6.916 5.204 1.00 86.00 149 HIS A CA 1
ATOM 1125 C C . HIS A 1 149 ? -14.810 5.673 4.345 1.00 86.00 149 HIS A C 1
ATOM 1127 O O . HIS A 1 149 ? -15.730 5.180 3.684 1.00 86.00 149 HIS A O 1
ATOM 1133 N N . SER A 1 150 ? -13.592 5.131 4.357 1.00 92.00 150 SER A N 1
ATOM 1134 C CA . SER A 1 150 ? -13.260 3.922 3.592 1.00 92.00 150 SER A CA 1
ATOM 1135 C C . SER A 1 150 ? -13.250 2.679 4.478 1.00 92.00 150 SER A C 1
ATOM 1137 O O . SER A 1 150 ? -12.256 2.408 5.146 1.00 92.00 150 SER A O 1
ATOM 1139 N N . ALA A 1 151 ? -14.325 1.883 4.428 1.00 94.31 151 ALA A N 1
ATOM 1140 C CA . ALA A 1 151 ? -14.391 0.580 5.104 1.00 94.31 151 ALA A CA 1
ATOM 1141 C C . ALA A 1 151 ? -13.247 -0.354 4.663 1.00 94.31 151 ALA A C 1
ATOM 1143 O O . ALA A 1 151 ? -12.631 -1.019 5.488 1.00 94.31 151 ALA A O 1
ATOM 1144 N N . LYS A 1 152 ? -12.893 -0.323 3.371 1.00 94.94 152 LYS A N 1
ATOM 1145 C CA . LYS A 1 152 ? -11.795 -1.120 2.805 1.00 94.94 152 LYS A CA 1
ATOM 1146 C C . LYS A 1 152 ? -10.431 -0.732 3.378 1.00 94.94 152 LYS A C 1
ATOM 1148 O O . LYS A 1 152 ? -9.626 -1.597 3.704 1.00 94.94 152 LYS A O 1
ATOM 1153 N N . LEU A 1 153 ? -10.151 0.569 3.486 1.00 96.25 153 LEU A N 1
ATOM 1154 C CA . LEU A 1 153 ? -8.910 1.040 4.106 1.00 96.25 153 LEU A CA 1
ATOM 1155 C C . LEU A 1 153 ? -8.908 0.776 5.613 1.00 96.25 153 LEU A C 1
ATOM 1157 O O . LEU A 1 153 ? -7.886 0.361 6.150 1.00 96.25 153 LEU A O 1
ATOM 1161 N N . PHE A 1 154 ? -10.043 0.993 6.277 1.00 97.50 154 PHE A N 1
ATOM 1162 C CA . PHE A 1 154 ? -10.195 0.713 7.699 1.00 97.50 154 PHE A CA 1
ATOM 1163 C C . PHE A 1 154 ? -9.852 -0.748 8.001 1.00 97.50 154 PHE A C 1
ATOM 1165 O O . PHE A 1 154 ? -8.979 -1.009 8.819 1.00 97.50 154 PHE A O 1
ATOM 1172 N N . SER A 1 155 ? -10.468 -1.682 7.275 1.00 98.06 155 SER A N 1
ATOM 1173 C CA . SER A 1 155 ? -10.213 -3.122 7.364 1.00 98.06 155 SER A CA 1
ATOM 1174 C C . SER A 1 155 ? -8.738 -3.472 7.122 1.00 98.06 155 SER A C 1
ATOM 1176 O O . SER A 1 155 ? -8.130 -4.173 7.928 1.00 98.06 155 SER A O 1
ATOM 1178 N N . ALA A 1 156 ? -8.117 -2.895 6.084 1.00 98.50 156 ALA A N 1
ATOM 1179 C CA . ALA A 1 156 ? -6.693 -3.081 5.797 1.00 98.50 156 ALA A CA 1
ATOM 1180 C C . ALA A 1 156 ? -5.778 -2.620 6.947 1.00 98.50 156 ALA A C 1
ATOM 1182 O O . ALA A 1 156 ? -4.911 -3.373 7.390 1.00 98.50 156 ALA A O 1
ATOM 1183 N N . LEU A 1 157 ? -5.965 -1.393 7.451 1.00 98.69 157 LEU A N 1
ATOM 1184 C CA . LEU A 1 157 ? -5.166 -0.865 8.562 1.00 98.69 157 LEU A CA 1
ATOM 1185 C C . LEU A 1 157 ? -5.406 -1.654 9.851 1.00 98.69 157 LEU A C 1
ATOM 1187 O O . LEU A 1 157 ? -4.449 -1.956 10.557 1.00 98.69 157 LEU A O 1
ATOM 1191 N N . PHE A 1 158 ? -6.658 -2.015 10.135 1.00 98.69 158 PHE A N 1
ATOM 1192 C CA . PHE A 1 158 ? -7.026 -2.795 11.311 1.00 98.69 158 PHE A CA 1
ATOM 1193 C C . PHE A 1 158 ? -6.309 -4.153 11.317 1.00 98.69 158 PHE A C 1
ATOM 1195 O O . PHE A 1 158 ? -5.645 -4.488 12.297 1.00 98.69 158 PHE A O 1
ATOM 1202 N N . ALA A 1 159 ? -6.357 -4.890 10.202 1.00 98.75 159 ALA A N 1
ATOM 1203 C CA . ALA A 1 159 ? -5.690 -6.183 10.059 1.00 98.75 159 ALA A CA 1
ATOM 1204 C C . ALA A 1 159 ? -4.161 -6.078 10.211 1.00 98.75 159 ALA A C 1
ATOM 1206 O O . ALA A 1 159 ? -3.552 -6.863 10.939 1.00 98.75 159 ALA A O 1
ATOM 1207 N N . LEU A 1 160 ? -3.535 -5.071 9.592 1.00 98.81 160 LEU A N 1
ATOM 1208 C CA . LEU A 1 160 ? -2.093 -4.824 9.722 1.00 98.81 160 LEU A CA 1
ATOM 1209 C C . LEU A 1 160 ? -1.696 -4.463 11.164 1.00 98.81 160 LEU A C 1
ATOM 1211 O O . LEU A 1 160 ? -0.685 -4.946 11.672 1.00 98.81 160 LEU A O 1
ATOM 1215 N N . CYS A 1 161 ? -2.490 -3.644 11.859 1.00 98.75 161 CYS A N 1
ATOM 1216 C CA . CYS A 1 161 ? -2.266 -3.334 13.272 1.00 98.75 161 CYS A CA 1
ATOM 1217 C C . CYS A 1 161 ? -2.437 -4.568 14.169 1.00 98.75 161 CYS A C 1
ATOM 1219 O O . CYS A 1 161 ? -1.692 -4.716 15.140 1.00 98.75 161 CYS A O 1
ATOM 1221 N N . GLN A 1 162 ? -3.370 -5.466 13.840 1.00 98.50 162 GLN A N 1
ATOM 1222 C CA . GLN A 1 162 ? -3.571 -6.723 14.561 1.00 98.50 162 GLN A CA 1
ATOM 1223 C C . GLN A 1 162 ? -2.368 -7.657 14.396 1.00 98.50 162 GLN A C 1
ATOM 1225 O O . GLN A 1 162 ? -1.849 -8.178 15.384 1.00 98.50 162 GLN A O 1
ATOM 1230 N N . GLU A 1 163 ? -1.872 -7.814 13.168 1.00 98.62 163 GLU A N 1
ATOM 1231 C CA . GLU A 1 163 ? -0.668 -8.592 12.861 1.00 98.62 163 GLU A CA 1
ATOM 1232 C C . GLU A 1 163 ? 0.562 -8.061 13.620 1.00 98.62 163 GLU A C 1
ATOM 1234 O O . GLU A 1 163 ? 1.349 -8.832 14.173 1.00 98.62 163 GLU A O 1
ATOM 1239 N N . LEU A 1 164 ? 0.689 -6.733 13.711 1.00 98.31 164 LEU A N 1
ATOM 1240 C CA . LEU A 1 164 ? 1.742 -6.045 14.463 1.00 98.31 164 LEU A CA 1
ATOM 1241 C C . LEU A 1 164 ? 1.480 -5.971 15.978 1.00 98.31 164 LEU A C 1
ATOM 1243 O O . LEU A 1 164 ? 2.281 -5.387 16.706 1.00 98.31 164 LEU A O 1
ATOM 1247 N N . LYS A 1 165 ? 0.399 -6.592 16.468 1.00 97.94 165 LYS A N 1
ATOM 1248 C CA . LYS A 1 165 ? 0.038 -6.693 17.892 1.00 97.94 165 LYS A CA 1
ATOM 1249 C C . LYS A 1 165 ? -0.098 -5.333 18.586 1.00 97.94 165 LYS A C 1
ATOM 1251 O O . LYS A 1 165 ? 0.356 -5.158 19.718 1.00 97.94 165 LYS A O 1
ATOM 1256 N N . ALA A 1 166 ? -0.729 -4.371 17.917 1.00 98.12 166 ALA A N 1
ATOM 1257 C CA . ALA A 1 166 ? -1.023 -3.064 18.491 1.00 98.12 166 ALA A CA 1
ATOM 1258 C C . ALA A 1 166 ? -1.893 -3.201 19.756 1.00 98.12 166 ALA A C 1
ATOM 1260 O O . ALA A 1 166 ? -3.035 -3.653 19.693 1.00 98.12 166 ALA A O 1
ATOM 1261 N N . SER A 1 167 ? -1.363 -2.802 20.915 1.00 97.38 167 SER A N 1
ATOM 1262 C CA . SER A 1 167 ? -2.033 -2.994 22.212 1.00 97.38 167 SER A CA 1
ATOM 1263 C C . SER A 1 167 ? -3.347 -2.219 22.343 1.00 97.38 167 SER A C 1
ATOM 1265 O O . SER A 1 167 ? -4.273 -2.694 22.994 1.00 97.38 167 SER A O 1
ATOM 1267 N N . TRP A 1 168 ? -3.443 -1.054 21.699 1.00 97.25 168 TRP A N 1
ATOM 1268 C CA . TRP A 1 168 ? -4.635 -0.201 21.685 1.00 97.25 168 TRP A CA 1
ATOM 1269 C C . TRP A 1 168 ? -5.767 -0.743 20.797 1.00 97.25 168 TRP A C 1
ATOM 1271 O O . TRP A 1 168 ? -6.891 -0.257 20.874 1.00 97.25 168 TRP A O 1
ATOM 1281 N N . LEU A 1 169 ? -5.511 -1.758 19.964 1.00 97.38 169 LEU A N 1
ATOM 1282 C CA . LEU A 1 169 ? -6.514 -2.273 19.027 1.00 97.38 169 LEU A CA 1
ATOM 1283 C C . LEU A 1 169 ? -7.653 -3.021 19.731 1.00 97.38 169 LEU A C 1
ATOM 1285 O O . LEU A 1 169 ? -8.778 -3.010 19.243 1.00 97.38 169 LEU A O 1
ATOM 1289 N N . VAL A 1 170 ? -7.370 -3.632 20.888 1.00 95.94 170 VAL A N 1
ATOM 1290 C CA . VAL A 1 170 ? -8.356 -4.399 21.669 1.00 95.94 170 VAL A CA 1
ATOM 1291 C C . VAL A 1 170 ? -9.521 -3.518 22.109 1.00 95.94 170 VAL A C 1
ATOM 1293 O O . VAL A 1 170 ? -10.662 -3.958 22.072 1.00 95.94 170 VAL A O 1
ATOM 1296 N N . GLU A 1 171 ? -9.249 -2.273 22.507 1.00 95.81 171 GLU A N 1
ATOM 1297 C CA . GLU A 1 171 ? -10.296 -1.318 22.877 1.00 95.81 171 GLU A CA 1
ATOM 1298 C C . GLU A 1 171 ? -11.163 -0.982 21.659 1.00 95.81 171 GLU A C 1
ATOM 1300 O O . GLU A 1 171 ? -12.382 -1.157 21.699 1.00 95.81 171 GLU A O 1
ATOM 1305 N N . LEU A 1 172 ? -10.518 -0.635 20.542 1.00 96.19 172 LEU A N 1
ATOM 1306 C CA . LEU A 1 172 ? -11.184 -0.273 19.294 1.00 96.19 172 LEU A CA 1
ATOM 1307 C C . LEU A 1 172 ? -12.082 -1.401 18.747 1.00 96.19 172 LEU A C 1
ATOM 1309 O O . LEU A 1 172 ? -13.175 -1.140 18.257 1.00 96.19 172 LEU A O 1
ATOM 1313 N N . GLU A 1 173 ? -11.652 -2.662 18.845 1.00 95.81 173 GLU A N 1
ATOM 1314 C CA . GLU A 1 173 ? -12.413 -3.835 18.380 1.00 95.81 173 GLU A CA 1
ATOM 1315 C C . GLU A 1 173 ? -13.758 -4.010 19.106 1.00 95.81 173 GLU A C 1
ATOM 1317 O O . GLU A 1 173 ? -14.711 -4.579 18.562 1.00 95.81 173 GLU A O 1
ATOM 1322 N N . THR A 1 174 ? -13.864 -3.513 20.342 1.00 96.69 174 THR A N 1
ATOM 1323 C CA . THR A 1 174 ? -15.096 -3.643 21.130 1.00 96.69 174 THR A CA 1
ATOM 1324 C C . THR A 1 174 ? -16.194 -2.672 20.707 1.00 96.69 174 THR A C 1
ATOM 1326 O O . THR A 1 174 ? -17.363 -2.931 21.008 1.00 96.69 174 THR A O 1
ATOM 1329 N N . GLU A 1 175 ? -15.853 -1.615 19.968 1.00 97.81 175 GLU A N 1
ATOM 1330 C CA . GLU A 1 175 ? -16.773 -0.561 19.550 1.00 97.81 175 GLU A CA 1
ATOM 1331 C C . GLU A 1 175 ? -17.732 -1.051 18.447 1.00 97.81 175 GLU A C 1
ATOM 1333 O O . GLU A 1 175 ? -17.341 -1.687 17.465 1.00 97.81 175 GLU A O 1
ATOM 1338 N N . ASP A 1 176 ? -19.031 -0.781 18.598 1.00 97.56 176 ASP A N 1
ATOM 1339 C CA . ASP A 1 176 ? -20.048 -1.333 17.692 1.00 97.56 176 ASP A CA 1
ATOM 1340 C C . ASP A 1 176 ? -19.993 -0.731 16.282 1.00 97.56 176 ASP A C 1
ATOM 1342 O O . ASP A 1 176 ? -20.266 -1.424 15.298 1.00 97.56 176 ASP A O 1
ATOM 1346 N N . ASP A 1 177 ? -19.601 0.536 16.155 1.00 95.69 177 ASP A N 1
ATOM 1347 C CA . ASP A 1 177 ? -19.414 1.177 14.856 1.00 95.69 177 ASP A CA 1
ATOM 1348 C C . ASP A 1 177 ? -18.177 0.635 14.123 1.00 95.69 177 ASP A C 1
ATOM 1350 O O . ASP A 1 177 ? -18.205 0.500 12.899 1.00 95.69 177 ASP A O 1
ATOM 1354 N N . VAL A 1 178 ? -17.131 0.233 14.853 1.00 96.25 178 VAL A N 1
ATOM 1355 C CA . VAL A 1 178 ? -15.966 -0.473 14.298 1.00 96.25 178 VAL A CA 1
ATOM 1356 C C . VAL A 1 178 ? -16.376 -1.831 13.731 1.00 96.25 178 VAL A C 1
ATOM 1358 O O . VAL A 1 178 ? -16.067 -2.127 12.575 1.00 96.25 178 VAL A O 1
ATOM 1361 N N . LYS A 1 179 ? -17.150 -2.627 14.479 1.00 96.44 179 LYS A N 1
ATOM 1362 C CA . LYS A 1 179 ? -17.692 -3.906 13.979 1.00 96.44 179 LYS A CA 1
ATOM 1363 C C . LYS A 1 179 ? -18.553 -3.705 12.733 1.00 96.44 179 LYS A C 1
ATOM 1365 O O . LYS A 1 179 ? -18.433 -4.466 11.773 1.00 96.44 179 LYS A O 1
ATOM 1370 N N . ALA A 1 180 ? -19.396 -2.671 12.724 1.00 94.69 180 ALA A N 1
ATOM 1371 C CA . ALA A 1 180 ? -20.229 -2.340 11.572 1.00 94.69 180 ALA A CA 1
ATOM 1372 C C . ALA A 1 180 ? -19.394 -1.936 10.344 1.00 94.69 180 ALA A C 1
ATOM 1374 O O . ALA A 1 180 ? -19.708 -2.354 9.230 1.00 94.69 180 ALA A O 1
ATOM 1375 N N . LEU A 1 181 ? -18.318 -1.163 10.533 1.00 93.50 181 LEU A N 1
ATOM 1376 C CA . LEU A 1 181 ? -17.398 -0.780 9.458 1.00 93.50 181 LEU A CA 1
ATOM 1377 C C . LEU A 1 181 ? -16.644 -1.978 8.882 1.00 93.50 181 LEU A C 1
ATOM 1379 O O . LEU A 1 181 ? -16.558 -2.096 7.661 1.00 93.50 181 LEU A O 1
ATOM 1383 N N . LEU A 1 182 ? -16.146 -2.876 9.735 1.00 95.69 182 LEU A N 1
ATOM 1384 C CA . LEU A 1 182 ? -15.497 -4.114 9.300 1.00 95.69 182 LEU A CA 1
ATOM 1385 C C . LEU A 1 182 ? -16.476 -5.001 8.518 1.00 95.69 182 LEU A C 1
ATOM 1387 O O . LEU A 1 182 ? -16.154 -5.460 7.426 1.00 95.69 182 LEU A O 1
ATOM 1391 N N . ALA A 1 183 ? -17.709 -5.159 9.006 1.00 95.00 183 ALA A N 1
ATOM 1392 C CA . ALA A 1 183 ? -18.752 -5.910 8.304 1.00 95.00 183 ALA A CA 1
ATOM 1393 C C . ALA A 1 183 ? -19.180 -5.266 6.968 1.00 95.00 183 ALA A C 1
ATOM 1395 O O . ALA A 1 183 ? -19.681 -5.954 6.076 1.00 95.00 183 ALA A O 1
ATOM 1396 N N . ALA A 1 184 ? -19.002 -3.951 6.811 1.00 92.88 184 ALA A N 1
ATOM 1397 C CA . ALA A 1 184 ? -19.312 -3.235 5.576 1.00 92.88 184 ALA A CA 1
ATOM 1398 C C . ALA A 1 184 ? -18.241 -3.406 4.483 1.00 92.88 184 ALA A C 1
ATOM 1400 O O . ALA A 1 184 ? -18.503 -3.074 3.319 1.00 92.88 184 ALA A O 1
ATOM 1401 N N . ASP A 1 185 ? -17.050 -3.916 4.814 1.00 93.19 185 ASP A N 1
ATOM 1402 C CA . ASP A 1 185 ? -15.983 -4.137 3.844 1.00 93.19 185 ASP A CA 1
ATOM 1403 C C . ASP A 1 185 ? -16.229 -5.381 2.978 1.00 93.19 185 ASP A C 1
ATOM 1405 O O . ASP A 1 185 ? -15.814 -6.498 3.270 1.00 93.19 185 ASP A O 1
ATOM 1409 N N . ARG A 1 186 ? -16.884 -5.164 1.837 1.00 90.62 186 ARG A N 1
ATOM 1410 C CA . ARG A 1 186 ? -17.210 -6.223 0.869 1.00 90.62 186 ARG A CA 1
ATOM 1411 C C . ARG A 1 186 ? -16.009 -6.772 0.099 1.00 90.62 186 ARG A C 1
ATOM 1413 O O . ARG A 1 186 ? -16.171 -7.751 -0.622 1.00 90.62 186 ARG A O 1
ATOM 1420 N N . HIS A 1 187 ? -14.863 -6.097 0.157 1.00 89.50 187 HIS A N 1
ATOM 1421 C CA . HIS A 1 187 ? -13.695 -6.435 -0.657 1.00 89.50 187 HIS A CA 1
ATOM 1422 C C . HIS A 1 187 ? -12.592 -7.119 0.140 1.00 89.50 187 HIS A C 1
ATOM 1424 O O . HIS A 1 187 ? -11.539 -7.360 -0.440 1.00 89.50 187 HIS A O 1
ATOM 1430 N N . ASP A 1 188 ? -12.813 -7.375 1.430 1.00 94.69 188 ASP A N 1
ATOM 1431 C CA . ASP A 1 188 ? -11.835 -8.002 2.315 1.00 94.69 188 ASP A CA 1
ATOM 1432 C C . ASP A 1 188 ? -10.456 -7.315 2.252 1.00 94.69 188 ASP A C 1
ATOM 1434 O O . ASP A 1 188 ? -9.413 -7.908 1.973 1.00 94.69 188 ASP A O 1
ATOM 1438 N N . GLY A 1 189 ? -10.462 -5.993 2.445 1.00 96.75 189 GLY A N 1
ATOM 1439 C CA . GLY A 1 189 ? -9.268 -5.157 2.442 1.00 96.75 189 GLY A CA 1
ATOM 1440 C C . GLY A 1 189 ? -8.216 -5.615 3.451 1.00 96.75 189 GLY A C 1
ATOM 1441 O O . GLY A 1 189 ? -7.029 -5.460 3.169 1.00 96.75 189 GLY A O 1
ATOM 1442 N N . GLY A 1 190 ? -8.639 -6.209 4.572 1.00 97.94 190 GLY A N 1
ATOM 1443 C CA . GLY A 1 190 ? -7.774 -6.852 5.558 1.00 97.94 190 GLY A CA 1
ATOM 1444 C C . GLY A 1 190 ? -6.937 -7.977 4.953 1.00 97.94 190 GLY A C 1
ATOM 1445 O O . GLY A 1 190 ? -5.709 -7.874 4.947 1.00 97.94 190 GLY A O 1
ATOM 1446 N N . SER A 1 191 ? -7.580 -9.002 4.382 1.00 98.06 191 SER A N 1
ATOM 1447 C CA . SER A 1 191 ? -6.861 -10.130 3.771 1.00 98.06 191 SER A CA 1
ATOM 1448 C C . SER A 1 191 ? -5.994 -9.679 2.594 1.00 98.06 191 SER A C 1
ATOM 1450 O O . SER A 1 191 ? -4.819 -10.034 2.535 1.00 98.06 191 SER A O 1
ATOM 1452 N N . ILE A 1 192 ? -6.505 -8.793 1.723 1.00 97.75 192 ILE A N 1
ATOM 1453 C CA . ILE A 1 192 ? -5.719 -8.249 0.599 1.00 97.75 192 ILE A CA 1
ATOM 1454 C C . ILE A 1 192 ? -4.431 -7.581 1.095 1.00 97.75 192 ILE A C 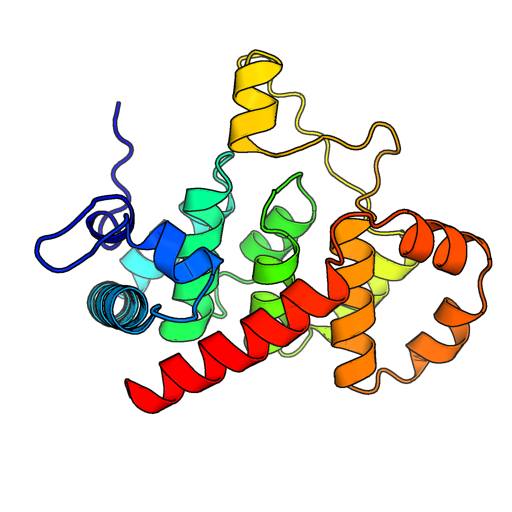1
ATOM 1456 O O . ILE A 1 192 ? -3.379 -7.765 0.486 1.00 97.75 192 ILE A O 1
ATOM 1460 N N . ALA A 1 193 ? -4.496 -6.778 2.162 1.00 98.44 193 ALA A N 1
ATOM 1461 C CA . ALA A 1 193 ? -3.315 -6.098 2.685 1.00 98.44 193 ALA A CA 1
ATOM 1462 C C . ALA A 1 193 ? -2.277 -7.095 3.212 1.00 98.44 193 ALA A C 1
ATOM 1464 O O . ALA A 1 193 ? -1.096 -6.958 2.893 1.00 98.44 193 ALA A O 1
ATOM 1465 N N . LEU A 1 194 ? -2.710 -8.089 3.992 1.00 98.50 194 LEU A N 1
ATOM 1466 C CA . LEU A 1 194 ? -1.831 -9.096 4.589 1.00 98.50 194 LEU A CA 1
ATOM 1467 C C . LEU A 1 194 ? -1.167 -9.978 3.525 1.00 98.50 194 LEU A C 1
ATOM 1469 O O . LEU A 1 194 ? 0.062 -10.095 3.513 1.00 98.50 194 LEU A O 1
ATOM 1473 N N . ASP A 1 195 ? -1.958 -10.529 2.603 1.00 97.69 195 ASP A N 1
ATOM 1474 C CA . ASP A 1 195 ? -1.475 -11.403 1.531 1.00 97.69 195 ASP A CA 1
ATOM 1475 C C . ASP A 1 195 ? -0.489 -10.654 0.633 1.00 97.69 195 ASP A C 1
ATOM 1477 O O . ASP A 1 195 ? 0.645 -11.092 0.420 1.00 97.69 195 ASP A O 1
ATOM 1481 N N . TRP A 1 196 ? -0.868 -9.453 0.186 1.00 98.00 196 TRP A N 1
ATOM 1482 C CA . TRP A 1 196 ? -0.008 -8.639 -0.665 1.00 98.00 196 TRP A CA 1
ATOM 1483 C C . TRP A 1 196 ? 1.296 -8.248 0.045 1.00 98.00 196 TRP A C 1
ATOM 1485 O O . TRP A 1 196 ? 2.369 -8.318 -0.560 1.00 98.00 196 TRP A O 1
ATOM 1495 N N . LYS A 1 197 ? 1.241 -7.894 1.342 1.00 98.25 197 LYS A N 1
ATOM 1496 C CA . LYS A 1 197 ? 2.435 -7.598 2.152 1.00 98.25 197 LYS A CA 1
ATOM 1497 C C . LYS A 1 197 ? 3.388 -8.794 2.207 1.00 98.25 197 LYS A C 1
ATOM 1499 O O . LYS A 1 197 ? 4.602 -8.621 2.052 1.00 98.25 197 LYS A O 1
ATOM 1504 N N . ALA A 1 198 ? 2.859 -9.995 2.434 1.00 97.56 198 ALA A N 1
ATOM 1505 C CA . ALA A 1 198 ? 3.651 -11.219 2.498 1.00 97.56 198 ALA A CA 1
ATOM 1506 C C . ALA A 1 198 ? 4.297 -11.548 1.140 1.00 97.56 198 ALA A C 1
ATOM 1508 O O . ALA A 1 198 ? 5.497 -11.851 1.073 1.00 97.56 198 ALA A O 1
ATOM 1509 N N . GLU A 1 199 ? 3.541 -11.424 0.047 1.00 97.12 199 GLU A N 1
ATOM 1510 C CA . GLU A 1 199 ? 4.026 -11.735 -1.298 1.00 97.12 199 GLU A CA 1
ATOM 1511 C C . GLU A 1 199 ? 5.100 -10.753 -1.775 1.00 97.12 199 GLU A C 1
ATOM 1513 O O . GLU A 1 199 ? 6.169 -11.180 -2.226 1.00 97.12 199 GLU A O 1
ATOM 1518 N N . ILE A 1 200 ? 4.892 -9.440 -1.613 1.00 97.19 200 ILE A N 1
ATOM 1519 C CA . ILE A 1 200 ? 5.882 -8.453 -2.066 1.00 97.19 200 ILE A CA 1
ATOM 1520 C C . ILE A 1 200 ? 7.175 -8.537 -1.258 1.00 97.19 200 ILE A C 1
ATOM 1522 O O . ILE A 1 200 ? 8.262 -8.349 -1.807 1.00 97.19 200 ILE A O 1
ATOM 1526 N N . THR A 1 201 ? 7.081 -8.877 0.031 1.00 96.88 201 THR A N 1
ATOM 1527 C CA . THR A 1 201 ? 8.252 -9.098 0.889 1.00 96.88 201 THR A CA 1
ATOM 1528 C C . THR A 1 201 ? 9.054 -10.298 0.393 1.00 96.88 201 THR A C 1
ATOM 1530 O O . THR A 1 201 ? 10.273 -10.206 0.222 1.00 96.88 201 THR A O 1
ATOM 1533 N N . THR A 1 202 ? 8.369 -11.404 0.090 1.00 96.06 202 THR A N 1
ATOM 1534 C CA . THR A 1 202 ? 8.980 -12.611 -0.480 1.00 96.06 202 THR A CA 1
ATOM 1535 C C . THR A 1 202 ? 9.687 -12.309 -1.800 1.00 96.06 202 THR A C 1
ATOM 1537 O O . THR A 1 202 ? 10.877 -12.598 -1.946 1.00 96.06 202 THR A O 1
ATOM 1540 N N . LEU A 1 203 ? 8.993 -11.668 -2.743 1.00 94.56 203 LEU A N 1
ATOM 1541 C CA . LEU A 1 203 ? 9.541 -11.339 -4.060 1.00 94.56 203 LEU A CA 1
ATOM 1542 C C . LEU A 1 203 ? 10.706 -10.353 -3.981 1.00 94.56 203 LEU A C 1
ATOM 1544 O O . LEU A 1 203 ? 11.704 -10.520 -4.689 1.00 94.56 203 LEU A O 1
ATOM 1548 N N . LYS A 1 204 ? 10.619 -9.342 -3.107 1.00 93.62 204 LYS A N 1
ATOM 1549 C CA . LYS A 1 204 ? 11.733 -8.428 -2.840 1.00 93.62 204 LYS A CA 1
ATOM 1550 C C . LYS A 1 204 ? 12.953 -9.223 -2.383 1.00 93.62 204 LYS A C 1
ATOM 1552 O O . LYS A 1 204 ? 14.016 -9.045 -2.962 1.00 93.62 204 LYS A O 1
ATOM 1557 N N . ASN A 1 205 ? 12.820 -10.139 -1.431 1.00 92.44 205 ASN A N 1
ATOM 1558 C CA . ASN A 1 205 ? 13.964 -10.894 -0.912 1.00 92.44 205 ASN A CA 1
ATOM 1559 C C . ASN A 1 205 ? 14.557 -11.883 -1.930 1.00 92.44 205 ASN A C 1
ATOM 1561 O O . ASN A 1 205 ? 15.768 -12.058 -1.970 1.00 92.44 205 ASN A O 1
ATOM 1565 N N . GLN A 1 206 ? 13.736 -12.486 -2.793 1.00 90.75 206 GLN A N 1
ATOM 1566 C CA . GLN A 1 206 ? 14.193 -13.410 -3.845 1.00 90.75 206 GLN A CA 1
ATOM 1567 C C . GLN A 1 206 ? 14.898 -12.724 -5.026 1.00 90.75 206 GLN A C 1
ATOM 1569 O O . GLN A 1 206 ? 15.503 -13.390 -5.865 1.00 90.75 206 GLN A O 1
ATOM 1574 N N . THR A 1 207 ? 14.761 -11.404 -5.138 1.00 80.94 207 THR A N 1
ATOM 1575 C CA . THR A 1 207 ? 15.337 -10.596 -6.223 1.00 80.94 207 THR A CA 1
ATOM 1576 C C . THR A 1 207 ? 16.465 -9.678 -5.746 1.00 80.94 207 THR A C 1
ATOM 1578 O O . THR A 1 207 ? 16.930 -8.850 -6.531 1.00 80.94 207 THR A O 1
ATOM 1581 N N . ALA A 1 208 ? 16.852 -9.776 -4.468 1.00 71.88 208 ALA A N 1
ATOM 1582 C CA . ALA A 1 208 ? 17.991 -9.071 -3.880 1.00 71.88 208 ALA A CA 1
ATOM 1583 C C . ALA A 1 208 ? 19.307 -9.751 -4.264 1.00 71.88 208 ALA A C 1
ATOM 1585 O O . ALA A 1 208 ? 20.258 -8.993 -4.547 1.00 71.88 208 ALA A O 1
#

Sequence (208 aa):
MAEDFSPFGDLFETLPGRAVPGYLELLNLHDGRSAVLSLRKACATDRQVVSSQVRAMLGHVNWRVKLVAASAMIVGNLTECLDELWAALDRPCWTSPQLAATAALVDPDFLDKAHVRLNRRCPMVSDRNPTLSAIARHVAMGPASDAGHSAKLFSALFALCQELKASWLVELETEDDVKALLAADRHDGGSIALDWKAEITTLKNQTA